Protein 3FEJ (pdb70)

B-factor: mean 25.95, std 14.72, range [8.59, 102.49]

Foldseek 3Di:
DVVVLVVLLVLLLVLLVVLDVQFLVNLVCQVVVVDDDANAQEAEAPVSVVVVPVCVDDLVVVVVQVQVVLVSQLRSLLSSQVSQPPLVVFDVVLNLLLSLLQSQLLVLLRQLSQDDLFFGADDSNNHTYGLNRLCPDDPPRNCLCVLSSVLSHVSCVLVDGSSLSSLLSNLSSLDLPGPPRDDSVSSVVSSVSSLVSNVSCCCVVPVPRPPSSVVSVVSSVVSSVSVVVNLVRVVVCVVPVVVDDHDPVVCSSSVPRD/DVVVVVVPDD

GO terms:
  GO:0005515 protein binding (F, IPI)
  GO:0042802 identical protein binding (F, IPI)
  GO:0004879 nuclear receptor activity (F, IDA)
  GO:0005634 nucleus (C, IDA)
  GO:0035357 peroxisome proliferator activated receptor signaling pathway (P, IDA)
  GO:0003700 DNA-binding transcription factor activity (F, IDA)
  GO:0010629 negative regulation of gene expression (P, IDA)
  GO:1904893 negative regulation of receptor signaling pathway via STAT (P, IDA)
  GO:0035357 peroxisome proliferator activated receptor signaling pathway (P, IGI)
  GO:0010628 positive regulation of gene expression (P, IGI)
  GO:0010629 negative regulation of gene expression (P, IGI)
  GO:1903845 negative regulation of cellular response to transforming growth factor beta stimulus (P, IGI)
  GO:0060392 negative regulation of SMAD protein signal transduction (P, IGI)
  GO:0030512 negative regulation of transforming growth factor beta receptor signaling pathway (P, IGI)
  GO:0048662 negative regulation of smooth muscle cell proliferation (P, IGI)
  GO:0045668 negative regulation of osteoblast differentiation (P, IMP)
  GO:0030514 negative regulation of BMP signaling pathway (P, IMP)
  GO:0097677 STAT family protein binding (F, IPI)
  GO:0050699 WW domain binding (F, IMP)
  GO:0045944 positive regulation of transcription by RNA polymerase II (P, IDA)

Solvent-accessible surface area: 13621 Å² total; per-residue (Å²): 177,73,80,98,22,85,66,22,6,123,73,0,76,41,3,1,74,168,16,6,115,37,18,20,66,72,0,60,12,12,35,96,62,137,38,127,133,93,113,31,57,68,5,141,50,108,92,10,16,105,129,20,109,135,175,158,86,24,3,11,68,14,12,75,37,49,24,126,80,16,15,89,23,0,74,41,1,0,86,0,0,37,47,2,65,34,0,82,136,17,59,61,96,1,6,31,19,0,2,32,15,0,1,9,3,0,21,13,0,27,23,0,6,20,0,43,136,75,0,6,0,38,51,130,5,109,5,27,14,21,48,120,11,7,101,79,16,93,162,20,2,13,56,9,15,36,24,8,0,98,9,0,66,120,5,28,76,25,130,3,57,10,30,0,1,0,0,0,0,0,2,2,2,0,7,8,95,9,60,66,22,116,74,58,135,53,0,75,68,32,32,82,68,2,40,112,0,0,86,44,7,4,143,107,57,34,97,169,47,84,131,6,47,54,93,0,60,99,25,23,75,38,0,75,123,14,8,54,91,25,29,110,26,13,90,71,7,124,159,96,34,111,109,24,75,34,49,70,6,6,81,32,0,36,142,121,20,157,169,81,2,56,124,44,7,77,81,186

CATH classification: 1.10.565.10

Organism: Homo sapiens (NCBI:txid9606)

Secondary structure (DSSP, 8-state):
-HHHHHHHHHHHHHHHHHH-SS-HHHHHHHHTT-SSS--PEEE-SHHHHHHTT----HHHHHHHHHHHHHHHHHHHHHHHHTTSTTGGGS-HHHHHHHHHHHHHHHHHHHHHHTEETTEEEEGGGTEEEEHHHHHTSPTTTTTSSHHHHHHHHHHHTT---HHHHHHHHHHHHT-TTSTT-S-HHHHHHHHHHHHHHHHHHHHHH-TTSTTHHHHHHHHHHHHHHHHHHHHHHHHHHHHH-TT----HHHHHHHTT--/-HHHHHHH--

InterPro domains:
  IPR000536 Nuclear hormone receptor, ligand-binding domain [PF00104] (319-485)
  IPR000536 Nuclear hormone receptor, ligand-binding domain [PS51843] (238-503)
  IPR000536 Nuclear hormone receptor, ligand-binding domain [SM00430] (315-474)
  IPR001628 Zinc finger, nuclear hormone receptor-type [PF00105] (138-204)
  IPR001628 Zinc finger, nuclear hormone receptor-type [PR00047] (139-155)
  IPR001628 Zinc finger, nuclear hormone receptor-type [PR00047] (155-170)
  IPR001628 Zinc finger, nuclear hormone receptor-type [PR00047] (187-195)
  IPR001628 Zinc finger, nuclear hormone receptor-type [PR00047] (195-203)
  IPR001628 Zinc finger, nuclear hormone receptor-type [PS00031] (139-165)
  IPR001628 Zinc finger, nuclear hormone receptor-type [PS51030] (136-210)
  IPR001628 Zinc finger, nuclear hormone receptor-type [SM00399] (136-206)
  IPR001723 Nuclear hormone receptor [PR00398] (199-209)
  IPR001723 Nuclear hormone receptor [PR00398] (316-337)
  IPR001723 Nuclear hormone receptor [PR00398] (337-353)
  IPR001723 Nuclear hormone receptor [PR00398] (405-420)
  IPR001723 Nuclear hormone receptor [PR00398] (462-479)
  IPR003074 Peroxisome proliferator-activated receptor [PR01288] (228-242)
  IPR003074 Peroxisome proliferator-activated receptor [PR01288] (242-261)
  IPR003074 Peroxisome proliferator-activated receptor [PR01288] (355-368)
  IPR003074 Peroxisome proliferator-activated receptor [PR01288] (372-387)

Radius of gyration: 18.67 Å; Cα contacts (8 Å, |Δi|>4): 295; chains: 2; bounding box: 42×33×56 Å

Nearest PDB structures (foldseek):
  2gtk-assembly1_A  TM=1.001E+00  e=3.397E-34  Homo sapiens
  2xkw-assembly1_A  TM=9.923E-01  e=4.719E-33  Homo sapiens
  3kmg-assembly2_D  TM=9.918E-01  e=3.923E-33  Homo sapiens
  3k8s-assembly3_B  TM=9.888E-01  e=6.519E-33  Homo sapiens
  6e5a-assembly1_A  TM=9.898E-01  e=7.189E-32  Homo sapiens

Structure (mmCIF, N/CA/C/O backbone):
data_3FEJ
#
_entry.id   3FEJ
#
_cell.length_a   54.173
_cell.length_b   68.817
_cell.length_c   88.774
_cell.angle_alpha   90.00
_cell.angle_beta   90.00
_cell.angle_gamma   90.00
#
_symmetry.space_group_name_H-M   'P 21 21 21'
#
loop_
_entity.id
_entity.type
_entity.pdbx_description
1 polymer 'Peroxisome proliferator-activated receptor gamma'
2 polymer 'peptide motif 3 of Nuclear receptor coactivator 1'
3 non-polymer '(2S)-3-(4-{[2-(4-chlorophenyl)-1,3-thiazol-4-yl]methoxy}-2-methylphenyl)-2-ethoxypropanoic acid'
4 water water
#
loop_
_atom_site.group_PDB
_atom_site.id
_atom_site.type_symbol
_atom_site.label_atom_id
_atom_site.label_alt_id
_atom_site.label_comp_id
_atom_site.label_asym_id
_atom_site.label_entity_id
_atom_site.label_seq_id
_atom_site.pdbx_PDB_ins_code
_atom_site.Cartn_x
_atom_site.Cartn_y
_atom_site.Cartn_z
_atom_site.occupancy
_atom_site.B_iso_or_equiv
_atom_site.auth_seq_id
_atom_site.auth_comp_id
_atom_site.auth_asym_id
_atom_site.auth_atom_id
_atom_site.pdbx_PDB_model_num
ATOM 1 N N . GLU A 1 1 ? 1.653 21.409 57.397 1.00 33.20 207 GLU A N 1
ATOM 2 C CA . GLU A 1 1 ? 2.982 21.031 57.954 1.00 31.76 207 GLU A CA 1
ATOM 3 C C . GLU A 1 1 ? 3.973 20.635 56.847 1.00 29.23 207 GLU A C 1
ATOM 4 O O . GLU A 1 1 ? 3.584 20.368 55.705 1.00 27.01 207 GLU A O 1
ATOM 10 N N . SER A 1 2 ? 5.252 20.602 57.209 1.00 26.38 208 SER A N 1
ATOM 11 C CA . SER A 1 2 ? 6.341 20.380 56.260 1.00 25.07 208 SER A CA 1
ATOM 12 C C . SER A 1 2 ? 6.257 19.031 55.537 1.00 23.15 208 SER A C 1
ATOM 13 O O . SER A 1 2 ? 6.427 18.984 54.325 1.00 21.89 208 SER A O 1
ATOM 16 N N . ALA A 1 3 ? 5.975 17.950 56.267 1.00 20.52 209 ALA A N 1
ATOM 17 C CA . ALA A 1 3 ? 5.850 16.636 55.628 1.00 20.01 209 ALA A CA 1
ATOM 18 C C . ALA A 1 3 ? 4.712 16.605 54.613 1.00 18.82 209 ALA A C 1
ATOM 19 O O . ALA A 1 3 ? 4.852 15.982 53.554 1.00 18.54 209 ALA A O 1
ATOM 21 N N . ASP A 1 4 ? 3.603 17.282 54.934 1.00 17.88 210 ASP A N 1
ATOM 22 C CA . ASP A 1 4 ? 2.451 17.374 54.026 1.00 18.13 210 ASP A CA 1
ATOM 23 C C . ASP A 1 4 ? 2.827 18.129 52.744 1.00 16.19 210 ASP A C 1
ATOM 24 O O . ASP A 1 4 ? 2.464 17.716 51.641 1.00 15.03 210 ASP A O 1
ATOM 29 N N . LEU A 1 5 ? 3.570 19.222 52.905 1.00 14.34 211 LEU A N 1
ATOM 30 C CA . LEU A 1 5 ? 4.037 20.014 51.769 1.00 14.00 211 LEU A CA 1
ATOM 31 C C . LEU A 1 5 ? 4.977 19.232 50.854 1.00 12.97 211 LEU A C 1
ATOM 32 O O . LEU A 1 5 ? 4.964 19.430 49.638 1.00 12.84 211 LEU A O 1
ATOM 37 N N . ARG A 1 6 ? 5.795 18.358 51.439 1.00 12.60 212 ARG A N 1
ATOM 38 C CA . ARG A 1 6 ? 6.712 17.520 50.655 1.00 12.57 212 ARG A CA 1
ATOM 39 C C . ARG A 1 6 ? 5.954 16.410 49.943 1.00 12.80 212 ARG A C 1
ATOM 40 O O . ARG A 1 6 ? 6.275 16.054 48.806 1.00 12.69 212 ARG A O 1
ATOM 48 N N . ALA A 1 7 ? 4.943 15.856 50.608 1.00 12.93 213 ALA A N 1
ATOM 49 C CA . ALA A 1 7 ? 4.120 14.832 49.974 1.00 13.53 213 ALA A CA 1
ATOM 50 C C . ALA A 1 7 ? 3.348 15.431 48.786 1.00 13.28 213 ALA A C 1
ATOM 51 O O . ALA A 1 7 ? 3.215 14.789 47.729 1.00 13.97 213 ALA A O 1
ATOM 53 N N . LEU A 1 8 ? 2.868 16.663 48.952 1.00 12.60 214 LEU A N 1
ATOM 54 C CA . LEU A 1 8 ? 2.226 17.402 47.855 1.00 12.73 214 LEU A CA 1
ATOM 55 C C . LEU A 1 8 ? 3.193 17.649 46.687 1.00 11.90 214 LEU A C 1
ATOM 56 O O . LEU A 1 8 ? 2.843 17.424 45.530 1.00 11.57 214 LEU A O 1
ATOM 61 N N . ALA A 1 9 ? 4.396 18.125 47.001 1.00 11.91 215 ALA A N 1
ATOM 62 C CA . ALA A 1 9 ? 5.440 18.322 45.989 1.00 11.74 215 ALA A CA 1
ATOM 63 C C . ALA A 1 9 ? 5.714 17.049 45.187 1.00 12.15 215 ALA A C 1
ATOM 64 O O . ALA A 1 9 ? 5.788 17.078 43.953 1.00 12.23 215 ALA A O 1
ATOM 66 N N . LYS A 1 10 ? 5.879 15.935 45.894 1.00 12.81 216 LYS A N 1
ATOM 67 C CA . LYS A 1 10 ? 6.180 14.661 45.252 1.00 13.96 216 LYS A CA 1
ATOM 68 C C . LYS A 1 10 ? 4.990 14.155 44.418 1.00 13.13 216 LYS A C 1
ATOM 69 O O . LYS A 1 10 ? 5.174 13.643 43.314 1.00 12.46 216 LYS A O 1
ATOM 75 N N . HIS A 1 11 ? 3.776 14.303 44.952 1.00 13.15 217 HIS A N 1
ATOM 76 C CA . HIS A 1 11 ? 2.571 13.962 44.202 1.00 12.82 217 HIS A CA 1
ATOM 77 C C . HIS A 1 11 ? 2.496 14.720 42.872 1.00 11.90 217 HIS A C 1
ATOM 78 O O . HIS A 1 11 ? 2.165 14.126 41.837 1.00 12.16 217 HIS A O 1
ATOM 85 N N . LEU A 1 12 ? 2.783 16.022 42.909 1.00 10.71 218 LEU A N 1
ATOM 86 C CA . LEU A 1 12 ? 2.745 16.847 41.698 1.00 11.36 218 LEU A CA 1
ATOM 87 C C . LEU A 1 12 ? 3.834 16.436 40.704 1.00 11.77 218 LEU A C 1
ATOM 88 O O . LEU A 1 12 ? 3.571 16.312 39.506 1.00 11.52 218 LEU A O 1
ATOM 93 N N . TYR A 1 13 ? 5.045 16.188 41.199 1.00 12.81 219 TYR A N 1
ATOM 94 C CA . TYR A 1 13 ? 6.107 15.651 40.328 1.00 14.10 219 TYR A CA 1
ATOM 95 C C . TYR A 1 13 ? 5.704 14.330 39.654 1.00 14.05 219 TYR A C 1
ATOM 96 O O . TYR A 1 13 ? 5.923 14.155 38.452 1.00 14.15 219 TYR A O 1
ATOM 105 N N . ASP A 1 14 ? 5.131 13.405 40.427 1.00 13.50 220 ASP A N 1
ATOM 106 C CA . ASP A 1 14 ? 4.689 12.114 39.881 1.00 13.80 220 ASP A CA 1
ATOM 107 C C . ASP A 1 14 ? 3.621 12.291 38.812 1.00 12.54 220 ASP A C 1
ATOM 108 O O . ASP A 1 14 ? 3.705 11.671 37.750 1.00 10.66 220 ASP A O 1
ATOM 113 N N . SER A 1 15 ? 2.636 13.149 39.094 1.00 11.11 221 SER A N 1
ATOM 114 C CA . SER A 1 15 ? 1.609 13.506 38.114 1.00 11.34 221 SER A CA 1
ATOM 115 C C . SER A 1 15 ? 2.177 14.157 36.844 1.00 11.69 221 SER A C 1
ATOM 116 O O . SER A 1 15 ? 1.693 13.899 35.738 1.00 12.32 221 SER A O 1
ATOM 119 N N . TYR A 1 16 ? 3.189 15.002 37.017 1.00 11.30 222 TYR A N 1
ATOM 120 C CA . TYR A 1 16 ? 3.870 15.677 35.905 1.00 12.57 222 TYR A CA 1
ATOM 121 C C . TYR A 1 16 ? 4.557 14.660 34.973 1.00 13.28 222 TYR A C 1
ATOM 122 O O . TYR A 1 16 ? 4.381 14.715 33.754 1.00 13.69 222 TYR A O 1
ATOM 131 N N . ILE A 1 17 ? 5.316 13.731 35.553 1.00 13.26 223 ILE A N 1
ATOM 132 C CA . ILE A 1 17 ? 5.939 12.626 34.801 1.00 14.95 223 ILE A CA 1
ATOM 133 C C . ILE A 1 17 ? 4.898 11.783 34.051 1.00 15.64 223 ILE A C 1
ATOM 134 O O . ILE A 1 17 ? 5.129 11.380 32.910 1.00 16.48 223 ILE A O 1
ATOM 139 N N . LYS A 1 18 ? 3.764 11.533 34.703 1.00 15.72 224 LYS A N 1
ATOM 140 C CA . LYS A 1 18 ? 2.671 10.744 34.138 1.00 17.36 224 LYS A CA 1
ATOM 141 C C . LYS A 1 18 ? 2.014 11.454 32.958 1.00 17.43 224 LYS A C 1
ATOM 142 O O . LYS A 1 18 ? 1.566 10.795 32.018 1.00 18.22 224 LYS A O 1
ATOM 148 N N . SER A 1 19 ? 1.995 12.790 33.001 1.00 16.18 225 SER A N 1
ATOM 149 C CA . SER A 1 19 ? 1.264 13.615 32.032 1.00 15.75 225 SER A CA 1
ATOM 150 C C . SER A 1 19 ? 2.095 14.115 30.856 1.00 15.90 225 SER A C 1
ATOM 151 O O . SER A 1 19 ? 1.556 14.332 29.773 1.00 15.26 225 SER A O 1
ATOM 154 N N . PHE A 1 20 ? 3.388 14.344 31.082 1.00 15.39 226 PHE A N 1
ATOM 155 C CA . PHE A 1 20 ? 4.235 14.973 30.069 1.00 16.46 226 PHE A CA 1
ATOM 156 C C . PHE A 1 20 ? 5.366 14.034 29.647 1.00 17.13 226 PHE A C 1
ATOM 157 O O . PHE A 1 20 ? 6.342 13.873 30.384 1.00 18.10 226 PHE A O 1
ATOM 165 N N . PRO A 1 21 ? 5.230 13.413 28.471 1.00 18.13 227 PRO A N 1
ATOM 166 C CA . PRO A 1 21 ? 6.195 12.406 27.996 1.00 18.63 227 PRO A CA 1
ATOM 167 C C . PRO A 1 21 ? 7.609 12.951 27.844 1.00 18.92 227 PRO A C 1
ATOM 168 O O . PRO A 1 21 ? 8.556 12.235 28.169 1.00 19.61 227 PRO A O 1
ATOM 172 N N . LEU A 1 22 ? 7.742 14.190 27.373 1.00 18.32 228 LEU A N 1
ATOM 173 C CA . LEU A 1 22 ? 9.052 14.834 27.222 1.00 18.26 228 LEU A CA 1
ATOM 174 C C . LEU A 1 22 ? 9.300 15.867 28.330 1.00 17.24 228 LEU A C 1
ATOM 175 O O . LEU A 1 22 ? 8.740 16.966 28.311 1.00 18.35 228 LEU A O 1
ATOM 180 N N . THR A 1 23 ? 10.147 15.499 29.283 1.00 16.35 229 THR A N 1
ATOM 181 C CA . THR A 1 23 ? 10.482 16.356 30.427 1.00 15.58 229 THR A CA 1
ATOM 182 C C . THR A 1 23 ? 11.648 17.277 30.095 1.00 14.66 229 THR A C 1
ATOM 183 O O . THR A 1 23 ? 12.329 17.093 29.074 1.00 13.18 229 THR A O 1
ATOM 187 N N . LYS A 1 24 ? 11.882 18.252 30.971 1.00 13.27 230 LYS A N 1
ATOM 188 C CA . LYS A 1 24 ? 13.057 19.112 30.873 1.00 13.58 230 LYS A CA 1
ATOM 189 C C . LYS A 1 24 ? 14.367 18.327 30.983 1.00 13.64 230 LYS A C 1
ATOM 190 O O . LYS A 1 24 ? 15.325 18.627 30.262 1.00 15.01 230 LYS A O 1
ATOM 196 N N . ALA A 1 25 ? 14.414 17.333 31.873 1.00 13.53 231 ALA A N 1
ATOM 197 C CA . ALA A 1 25 ? 15.624 16.520 32.026 1.00 14.90 231 ALA A CA 1
ATOM 198 C C . ALA A 1 25 ? 15.993 15.829 30.705 1.00 15.26 231 ALA A C 1
ATOM 199 O O . ALA A 1 25 ? 17.149 15.843 30.305 1.00 14.36 231 ALA A O 1
ATOM 201 N N . LYS A 1 26 ? 14.997 15.233 30.050 1.00 15.81 232 LYS A N 1
ATOM 202 C CA . LYS A 1 26 ? 15.182 14.602 28.744 1.00 16.74 232 LYS A CA 1
ATOM 203 C C . LYS A 1 26 ? 15.569 15.637 27.690 1.00 16.30 232 LYS A C 1
ATOM 204 O O . LYS A 1 26 ? 16.532 15.432 26.945 1.00 15.95 232 LYS A O 1
ATOM 210 N N . ALA A 1 27 ? 14.831 16.750 27.652 1.00 14.70 233 ALA A N 1
ATOM 211 C CA . ALA A 1 27 ? 15.108 17.825 26.703 1.00 14.71 233 ALA A CA 1
ATOM 212 C C . ALA A 1 27 ? 16.541 18.361 26.836 1.00 15.85 233 ALA A C 1
ATOM 213 O O . ALA A 1 27 ? 17.227 18.520 25.829 1.00 15.73 233 ALA A O 1
ATOM 215 N N . ARG A 1 28 ? 16.991 18.622 28.068 1.00 16.85 234 ARG A N 1
ATOM 216 C CA . ARG A 1 28 ? 18.348 19.129 28.292 1.00 17.74 234 ARG A CA 1
ATOM 217 C C . ARG A 1 28 ? 19.406 18.113 27.836 1.00 18.74 234 ARG A C 1
ATOM 218 O O . ARG A 1 28 ? 20.450 18.504 27.307 1.00 18.95 234 ARG A O 1
ATOM 226 N N . ALA A 1 29 ? 19.131 16.827 28.054 1.00 18.79 235 ALA A N 1
ATOM 227 C CA . ALA A 1 29 ? 20.029 15.754 27.618 1.00 19.74 235 ALA A CA 1
ATOM 228 C C . ALA A 1 29 ? 20.182 15.723 26.100 1.00 19.84 235 ALA A C 1
ATOM 229 O O . ALA A 1 29 ? 21.289 15.557 25.592 1.00 20.49 235 ALA A O 1
ATOM 231 N N . ILE A 1 30 ? 19.067 15.877 25.389 1.00 19.54 236 ILE A N 1
ATOM 232 C CA . ILE A 1 30 ? 19.073 16.003 23.930 1.00 19.87 236 ILE A CA 1
ATOM 233 C C . ILE A 1 30 ? 19.826 17.257 23.481 1.00 21.19 236 ILE A C 1
ATOM 234 O O . ILE A 1 30 ? 20.682 17.184 22.602 1.00 21.55 236 ILE A O 1
ATOM 239 N N . LEU A 1 31 ? 19.502 18.404 24.075 1.00 21.77 237 LEU A N 1
ATOM 240 C CA . LEU A 1 31 ? 20.118 19.674 23.666 1.00 23.08 237 LEU A CA 1
ATOM 241 C C . LEU A 1 31 ? 21.632 19.769 23.912 1.00 24.89 237 LEU A C 1
ATOM 242 O O . LEU A 1 31 ? 22.315 20.556 23.257 1.00 25.72 237 LEU A O 1
ATOM 247 N N . THR A 1 32 ? 22.152 18.979 24.847 1.00 26.69 238 THR A N 1
ATOM 248 C CA . THR A 1 32 ? 23.591 18.994 25.139 1.00 29.06 238 THR A CA 1
ATOM 249 C C . THR A 1 32 ? 24.305 17.736 24.644 1.00 31.03 238 THR A C 1
ATOM 250 O O . THR A 1 32 ? 25.483 17.527 24.945 1.00 32.08 238 THR A O 1
ATOM 254 N N . GLY A 1 33 ? 23.587 16.896 23.905 1.00 32.96 239 GLY A N 1
ATOM 255 C CA . GLY A 1 33 ? 24.143 15.662 23.373 1.00 35.22 239 GLY A CA 1
ATOM 256 C C . GLY A 1 33 ? 24.590 14.655 24.419 1.00 37.29 239 GLY A C 1
ATOM 257 O O . GLY A 1 33 ? 25.534 13.892 24.176 1.00 37.61 239 GLY A O 1
ATOM 258 N N . LYS A 1 34 ? 23.934 14.645 25.580 1.00 38.87 240 LYS A N 1
ATOM 259 C CA . LYS A 1 34 ? 24.245 13.654 26.614 1.00 40.68 240 LYS A CA 1
ATOM 260 C C . LYS A 1 34 ? 23.221 12.509 26.647 1.00 41.73 240 LYS A C 1
ATOM 261 O O . LYS A 1 34 ? 22.746 12.092 27.709 1.00 42.67 240 LYS A O 1
ATOM 267 N N . THR A 1 35 ? 22.903 12.007 25.457 1.00 42.79 241 THR A N 1
ATOM 268 C CA . THR A 1 35 ? 21.990 10.881 25.278 1.00 43.80 241 THR A CA 1
ATOM 269 C C . THR A 1 35 ? 22.601 9.854 24.313 1.00 45.21 241 THR A C 1
ATOM 270 O O . THR A 1 35 ? 23.588 10.153 23.630 1.00 45.44 241 THR A O 1
ATOM 274 N N . THR A 1 36 ? 22.017 8.657 24.259 1.00 46.69 242 THR A N 1
ATOM 275 C CA . THR A 1 36 ? 22.538 7.571 23.420 1.00 48.52 242 THR A CA 1
ATOM 276 C C . THR A 1 36 ? 22.291 7.759 21.911 1.00 49.82 242 THR A C 1
ATOM 277 O O . THR A 1 36 ? 22.973 8.558 21.260 1.00 50.83 242 THR A O 1
ATOM 281 N N . ASP A 1 37 ? 21.321 7.024 21.366 1.00 50.85 243 ASP A N 1
ATOM 282 C CA . ASP A 1 37 ? 21.144 6.894 19.913 1.00 51.76 243 ASP A CA 1
ATOM 283 C C . ASP A 1 37 ? 20.056 7.810 19.318 1.00 51.56 243 ASP A C 1
ATOM 284 O O . ASP A 1 37 ? 19.088 7.326 18.702 1.00 51.84 243 ASP A O 1
ATOM 289 N N . LYS A 1 38 ? 20.222 9.127 19.491 1.00 50.58 244 LYS A N 1
ATOM 290 C CA . LYS A 1 38 ? 19.174 10.085 19.108 1.00 49.90 244 LYS A CA 1
ATOM 291 C C . LYS A 1 38 ? 19.628 11.550 18.932 1.00 48.28 244 LYS A C 1
ATOM 292 O O . LYS A 1 38 ? 19.338 12.411 19.783 1.00 49.09 244 LYS A O 1
ATOM 298 N N . SER A 1 39 ? 20.328 11.824 17.829 1.00 45.70 245 SER A N 1
ATOM 299 C CA . SER A 1 39 ? 20.794 13.178 17.503 1.00 43.57 245 SER A CA 1
ATOM 300 C C . SER A 1 39 ? 19.799 13.880 16.568 1.00 41.65 245 SER A C 1
ATOM 301 O O . SER A 1 39 ? 19.612 13.435 15.436 1.00 40.70 245 SER A O 1
ATOM 304 N N . PRO A 1 40 ? 19.174 14.969 17.036 1.00 39.71 246 PRO A N 1
ATOM 305 C CA . PRO A 1 40 ? 18.009 15.548 16.351 1.00 38.67 246 PRO A CA 1
ATOM 306 C C . PRO A 1 40 ? 18.311 16.149 14.977 1.00 37.30 246 PRO A C 1
ATOM 307 O O . PRO A 1 40 ? 19.387 16.707 14.768 1.00 36.83 246 PRO A O 1
ATOM 311 N N . PHE A 1 41 ? 17.354 16.017 14.063 1.00 36.87 247 PHE A N 1
ATOM 312 C CA . PHE A 1 41 ? 17.436 16.622 12.735 1.00 36.89 247 PHE A CA 1
ATOM 313 C C . PHE A 1 41 ? 17.283 18.143 12.828 1.00 35.94 247 PHE A C 1
ATOM 314 O O . PHE A 1 41 ? 16.341 18.640 13.437 1.00 34.12 247 PHE A O 1
ATOM 322 N N . VAL A 1 42 ? 18.225 18.869 12.233 1.00 35.74 248 VAL A N 1
ATOM 323 C CA . VAL A 1 42 ? 18.241 20.327 12.319 1.00 36.25 248 VAL A CA 1
ATOM 324 C C . VAL A 1 42 ? 17.548 20.979 11.116 1.00 37.38 248 VAL A C 1
ATOM 325 O O . VAL A 1 42 ? 17.938 20.761 9.965 1.00 36.79 248 VAL A O 1
ATOM 329 N N . ILE A 1 43 ? 16.510 21.765 11.404 1.00 38.18 249 ILE A N 1
ATOM 330 C CA . ILE A 1 43 ? 15.814 22.570 10.399 1.00 39.68 249 ILE A CA 1
ATOM 331 C C . ILE A 1 43 ? 16.319 24.013 10.504 1.00 41.05 249 ILE A C 1
ATOM 332 O O . ILE A 1 43 ? 16.072 24.691 11.509 1.00 39.64 249 ILE A O 1
ATOM 337 N N . TYR A 1 44 ? 17.027 24.469 9.471 1.00 43.29 250 TYR A N 1
ATOM 338 C CA . TYR A 1 44 ? 17.607 25.818 9.455 1.00 45.99 250 TYR A CA 1
ATOM 339 C C . TYR A 1 44 ? 17.243 26.655 8.215 1.00 47.48 250 TYR A C 1
ATOM 340 O O . TYR A 1 44 ? 17.502 27.861 8.183 1.00 47.10 250 TYR A O 1
ATOM 349 N N . ASP A 1 45 ? 16.649 26.004 7.212 1.00 49.78 251 ASP A N 1
ATOM 350 C CA . ASP A 1 45 ? 16.247 26.643 5.954 1.00 52.32 251 ASP A CA 1
ATOM 351 C C . ASP A 1 45 ? 15.142 25.837 5.250 1.00 54.16 251 ASP A C 1
ATOM 352 O O . ASP A 1 45 ? 14.724 24.789 5.752 1.00 53.78 251 ASP A O 1
ATOM 357 N N . MET A 1 46 ? 14.679 26.331 4.098 1.00 56.71 252 MET A N 1
ATOM 358 C CA . MET A 1 46 ? 13.592 25.706 3.332 1.00 59.51 252 MET A CA 1
ATOM 359 C C . MET A 1 46 ? 13.879 24.258 2.916 1.00 61.12 252 MET A C 1
ATOM 360 O O . MET A 1 46 ? 12.999 23.398 3.009 1.00 61.03 252 MET A O 1
ATOM 365 N N . ASN A 1 47 ? 15.107 24.008 2.458 1.00 63.41 253 ASN A N 1
ATOM 366 C CA . ASN A 1 47 ? 15.548 22.674 2.047 1.00 65.71 253 ASN A CA 1
ATOM 367 C C . ASN A 1 47 ? 15.660 21.716 3.236 1.00 67.11 253 ASN A C 1
ATOM 368 O O . ASN A 1 47 ? 15.339 20.529 3.119 1.00 67.18 253 ASN A O 1
ATOM 373 N N . SER A 1 48 ? 16.113 22.248 4.370 1.00 68.69 254 SER A N 1
ATOM 374 C CA . SER A 1 48 ? 16.172 21.503 5.624 1.00 70.34 254 SER A CA 1
ATOM 375 C C . SER A 1 48 ? 14.784 21.073 6.077 1.00 71.77 254 SER A C 1
ATOM 376 O O . SER A 1 48 ? 14.602 19.943 6.531 1.00 71.75 254 SER A O 1
ATOM 379 N N . LEU A 1 49 ? 13.816 21.978 5.935 1.00 73.74 255 LEU A N 1
ATOM 380 C CA . LEU A 1 49 ? 12.420 21.713 6.273 1.00 75.96 255 LEU A CA 1
ATOM 381 C C . LEU A 1 49 ? 11.803 20.619 5.401 1.00 77.87 255 LEU A C 1
ATOM 382 O O . LEU A 1 49 ? 10.996 19.820 5.883 1.00 77.88 255 LEU A O 1
ATOM 387 N N . MET A 1 50 ? 12.194 20.592 4.126 1.00 80.41 256 MET A N 1
ATOM 388 C CA . MET A 1 50 ? 11.745 19.579 3.169 1.00 82.94 256 MET A CA 1
ATOM 389 C C . MET A 1 50 ? 12.199 18.176 3.574 1.00 84.50 256 MET A C 1
ATOM 390 O O . MET A 1 50 ? 11.400 17.235 3.581 1.00 84.64 256 MET A O 1
ATOM 395 N N . MET A 1 51 ? 13.482 18.055 3.915 1.00 86.43 257 MET A N 1
ATOM 396 C CA . MET A 1 51 ? 14.091 16.787 4.316 1.00 88.39 257 MET A CA 1
ATOM 397 C C . MET A 1 51 ? 13.525 16.241 5.632 1.00 89.60 257 MET A C 1
ATOM 398 O O . MET A 1 51 ? 13.451 15.026 5.824 1.00 89.69 257 MET A O 1
ATOM 403 N N . GLY A 1 52 ? 13.125 17.147 6.523 1.00 91.01 258 GLY A N 1
ATOM 404 C CA . GLY A 1 52 ? 12.600 16.782 7.829 1.00 92.81 258 GLY A CA 1
ATOM 405 C C . GLY A 1 52 ? 11.133 16.390 7.856 1.00 94.25 258 GLY A C 1
ATOM 406 O O . GLY A 1 52 ? 10.600 16.076 8.923 1.00 94.32 258 GLY A O 1
ATOM 407 N N . GLU A 1 53 ? 10.484 16.409 6.692 1.00 95.69 259 GLU A N 1
ATOM 408 C CA . GLU A 1 53 ? 9.078 16.020 6.571 1.00 97.14 259 GLU A CA 1
ATOM 409 C C . GLU A 1 53 ? 8.881 14.509 6.722 1.00 97.99 259 GLU A C 1
ATOM 410 O O . GLU A 1 53 ? 7.865 14.060 7.261 1.00 98.10 259 GLU A O 1
ATOM 416 N N . ASP A 1 54 ? 9.859 13.738 6.247 1.00 98.97 260 ASP A N 1
ATOM 417 C CA . ASP A 1 54 ? 9.828 12.276 6.329 1.00 99.88 260 ASP A CA 1
ATOM 418 C C . ASP A 1 54 ? 10.090 11.768 7.750 1.00 100.41 260 ASP A C 1
ATOM 419 O O . ASP A 1 54 ? 9.562 10.726 8.147 1.00 100.54 260 ASP A O 1
ATOM 424 N N . LYS A 1 55 ? 10.906 12.507 8.503 1.00 100.92 261 LYS A N 1
ATOM 425 C CA . LYS A 1 55 ? 11.245 12.154 9.883 1.00 101.30 261 LYS A CA 1
ATOM 426 C C . LYS A 1 55 ? 10.435 12.973 10.882 1.00 101.30 261 LYS A C 1
ATOM 427 O O . LYS A 1 55 ? 9.213 12.848 10.957 1.00 101.32 261 LYS A O 1
ATOM 433 N N . LYS A 1 69 ? 0.852 23.728 1.423 1.00 49.64 275 LYS A N 1
ATOM 434 C CA . LYS A 1 69 ? 0.767 25.178 1.583 1.00 49.50 275 LYS A CA 1
ATOM 435 C C . LYS A 1 69 ? 2.157 25.838 1.568 1.00 48.39 275 LYS A C 1
ATOM 436 O O . LYS A 1 69 ? 3.167 25.168 1.334 1.00 48.76 275 LYS A O 1
ATOM 442 N N . GLU A 1 70 ? 2.204 27.151 1.793 1.00 46.66 276 GLU A N 1
ATOM 443 C CA . GLU A 1 70 ? 3.481 27.865 1.910 1.00 44.76 276 GLU A CA 1
ATOM 444 C C . GLU A 1 70 ? 4.147 27.617 3.270 1.00 42.54 276 GLU A C 1
ATOM 445 O O . GLU A 1 70 ? 3.489 27.205 4.232 1.00 41.37 276 GLU A O 1
ATOM 451 N N . VAL A 1 71 ? 5.451 27.878 3.326 1.00 39.87 277 VAL A N 1
ATOM 452 C CA . VAL A 1 71 ? 6.310 27.549 4.471 1.00 37.79 277 VAL A CA 1
ATOM 453 C C . VAL A 1 71 ? 5.769 28.053 5.816 1.00 35.53 277 VAL A C 1
ATOM 454 O O . VAL A 1 71 ? 5.681 27.288 6.782 1.00 33.76 277 VAL A O 1
ATOM 458 N N . ALA A 1 72 ? 5.410 29.335 5.862 1.00 33.22 278 ALA A N 1
ATOM 459 C CA . ALA A 1 72 ? 4.963 29.976 7.094 1.00 31.62 278 ALA A CA 1
ATOM 460 C C . ALA A 1 72 ? 3.660 29.372 7.618 1.00 30.55 278 ALA A C 1
ATOM 461 O O . ALA A 1 72 ? 3.487 29.237 8.825 1.00 30.06 278 ALA A O 1
ATOM 463 N N . ILE A 1 73 ? 2.764 29.007 6.703 1.00 29.64 279 ILE A N 1
ATOM 464 C CA . ILE A 1 73 ? 1.486 28.391 7.048 1.00 29.80 279 ILE A CA 1
ATOM 465 C C . ILE A 1 73 ? 1.716 26.982 7.585 1.00 29.37 279 ILE A C 1
ATOM 466 O O . ILE A 1 73 ? 1.091 26.586 8.567 1.00 28.05 279 ILE A O 1
ATOM 471 N N . ARG A 1 74 ? 2.618 26.244 6.937 1.00 29.03 280 ARG A N 1
ATOM 472 C CA . ARG A 1 74 ? 2.960 24.886 7.359 1.00 30.12 280 ARG A CA 1
ATOM 473 C C . ARG A 1 74 ? 3.491 24.865 8.792 1.00 28.38 280 ARG A C 1
ATOM 474 O O . ARG A 1 74 ? 3.048 24.059 9.615 1.00 27.51 280 ARG A O 1
ATOM 482 N N . ILE A 1 75 ? 4.426 25.767 9.076 1.00 26.45 281 ILE A N 1
ATOM 483 C CA . ILE A 1 75 ? 4.962 25.950 10.419 1.00 25.70 281 ILE A CA 1
ATOM 484 C C . ILE A 1 75 ? 3.860 26.341 11.423 1.00 25.13 281 ILE A C 1
ATOM 485 O O . ILE A 1 75 ? 3.745 25.726 12.488 1.00 23.38 281 ILE A O 1
ATOM 490 N N . PHE A 1 76 ? 3.053 27.339 11.055 1.00 24.39 282 PHE A N 1
ATOM 491 C CA . PHE A 1 76 ? 1.925 27.813 11.858 1.00 25.13 282 PHE A CA 1
ATOM 492 C C . PHE A 1 76 ? 0.967 26.670 12.210 1.00 25.39 282 PHE A C 1
ATOM 493 O O . PHE A 1 76 ? 0.563 26.519 13.364 1.00 23.99 282 PHE A O 1
ATOM 501 N N . GLN A 1 77 ? 0.627 25.852 11.218 1.00 25.41 283 GLN A N 1
ATOM 502 C CA . GLN A 1 77 ? -0.263 24.721 11.449 1.00 26.96 283 GLN A CA 1
ATOM 503 C C . GLN A 1 77 ? 0.406 23.608 12.284 1.00 26.21 283 GLN A C 1
ATOM 504 O O . GLN A 1 77 ? -0.265 22.927 13.062 1.00 26.07 283 GLN A O 1
ATOM 510 N N . GLY A 1 78 ? 1.722 23.464 12.141 1.00 25.66 284 GLY A N 1
ATOM 511 C CA . GLY A 1 78 ? 2.513 22.571 12.977 1.00 25.98 284 GLY A CA 1
ATOM 512 C C . GLY A 1 78 ? 2.489 22.947 14.454 1.00 25.53 284 GLY A C 1
ATOM 513 O O . GLY A 1 78 ? 2.362 22.069 15.320 1.00 25.83 284 GLY A O 1
ATOM 514 N N . CYS A 1 79 ? 2.605 24.245 14.747 1.00 24.74 285 CYS A N 1
ATOM 515 C CA . CYS A 1 79 ? 2.515 24.738 16.122 1.00 24.84 285 CYS A CA 1
ATOM 516 C C . CYS A 1 79 ? 1.140 24.463 16.704 1.00 23.68 285 CYS A C 1
ATOM 517 O O . CYS A 1 79 ? 1.027 24.171 17.886 1.00 22.67 285 CYS A O 1
ATOM 520 N N . GLN A 1 80 ? 0.113 24.584 15.864 1.00 22.51 286 GLN A N 1
ATOM 521 C CA . GLN A 1 80 ? -1.269 24.374 16.270 1.00 23.03 286 GLN A CA 1
ATOM 522 C C . GLN A 1 80 ? -1.521 22.928 16.686 1.00 22.44 286 GLN A C 1
ATOM 523 O O . GLN A 1 80 ? -2.152 22.692 17.711 1.00 21.27 286 GLN A O 1
ATOM 529 N N . PHE A 1 81 ? -1.021 21.971 15.906 1.00 22.56 287 PHE A N 1
ATOM 530 C CA . PHE A 1 81 ? -1.158 20.554 16.263 1.00 23.62 287 PHE A CA 1
ATOM 531 C C . PHE A 1 81 ? -0.410 20.233 17.561 1.00 22.28 287 PHE A C 1
ATOM 532 O O . PHE A 1 81 ? -0.916 19.506 18.421 1.00 20.82 287 PHE A O 1
ATOM 540 N N . ARG A 1 82 ? 0.788 20.792 17.693 1.00 21.60 288 ARG A N 1
ATOM 541 C CA . ARG A 1 82 ? 1.584 20.667 18.910 1.00 21.27 288 ARG A CA 1
ATOM 542 C C . ARG A 1 82 ? 0.837 21.281 20.092 1.00 20.03 288 ARG A C 1
ATOM 543 O O . ARG A 1 82 ? 0.765 20.690 21.178 1.00 18.34 288 ARG A O 1
ATOM 551 N N . SER A 1 83 ? 0.265 22.463 19.871 1.00 18.96 289 SER A N 1
ATOM 552 C CA . SER A 1 83 ? -0.500 23.136 20.915 1.00 19.24 289 SER A CA 1
ATOM 553 C C . SER A 1 83 ? -1.673 22.289 21.422 1.00 18.79 289 SER A C 1
ATOM 554 O O . SER A 1 83 ? -1.850 22.173 22.629 1.00 18.32 289 SER A O 1
ATOM 557 N N . VAL A 1 84 ? -2.454 21.688 20.520 1.00 18.40 290 VAL A N 1
ATOM 558 C CA . VAL A 1 84 ? -3.585 20.864 20.976 1.00 19.42 290 VAL A CA 1
ATOM 559 C C . VAL A 1 84 ? -3.165 19.620 21.764 1.00 19.11 290 VAL A C 1
ATOM 560 O O . VAL A 1 84 ? -3.852 19.251 22.711 1.00 18.61 290 VAL A O 1
ATOM 564 N N . GLU A 1 85 ? -2.031 19.017 21.402 1.00 19.01 291 GLU A N 1
ATOM 565 C CA . GLU A 1 85 ? -1.454 17.925 22.192 1.00 20.84 291 GLU A CA 1
ATOM 566 C C . GLU A 1 85 ? -1.102 18.407 23.606 1.00 19.52 291 GLU A C 1
ATOM 567 O O . GLU A 1 85 ? -1.418 17.734 24.580 1.00 19.02 291 GLU A O 1
ATOM 573 N N . ALA A 1 86 ? -0.463 19.575 23.705 1.00 18.48 292 ALA A N 1
ATOM 574 C CA . ALA A 1 86 ? -0.104 20.150 24.997 1.00 18.26 292 ALA A CA 1
ATOM 575 C C . ALA A 1 86 ? -1.342 20.453 25.852 1.00 17.66 292 ALA A C 1
ATOM 576 O O . ALA A 1 86 ? -1.352 20.128 27.029 1.00 17.43 292 ALA A O 1
ATOM 578 N N . VAL A 1 87 ? -2.386 21.034 25.254 1.00 16.64 293 VAL A N 1
ATOM 579 C CA . VAL A 1 87 ? -3.641 21.289 25.975 1.00 16.40 293 VAL A CA 1
ATOM 580 C C . VAL A 1 87 ? -4.193 20.013 26.622 1.00 16.14 293 VAL A C 1
ATOM 581 O O . VAL A 1 87 ? -4.604 20.030 27.779 1.00 15.76 293 VAL A O 1
ATOM 585 N N . GLN A 1 88 ? -4.192 18.917 25.870 1.00 15.39 294 GLN A N 1
ATOM 586 C CA . GLN A 1 88 ? -4.612 17.616 26.383 1.00 16.93 294 GLN A CA 1
ATOM 587 C C . GLN A 1 88 ? -3.722 17.124 27.545 1.00 15.46 294 GLN A C 1
ATOM 588 O O . GLN A 1 88 ? -4.222 16.616 28.543 1.00 15.55 294 GLN A O 1
ATOM 594 N N . GLU A 1 89 ? -2.409 17.285 27.412 1.00 15.21 295 GLU A N 1
ATOM 595 C CA . GLU A 1 89 ? -1.471 16.864 28.453 1.00 15.76 295 GLU A CA 1
ATOM 596 C C . GLU A 1 89 ? -1.649 17.704 29.707 1.00 14.90 295 GLU A C 1
ATOM 597 O O . GLU A 1 89 ? -1.662 17.173 30.816 1.00 15.13 295 GLU A O 1
ATOM 603 N N . ILE A 1 90 ? -1.797 19.012 29.521 1.00 12.96 296 ILE A N 1
ATOM 604 C CA . ILE A 1 90 ? -1.931 19.946 30.640 1.00 12.61 296 ILE A CA 1
ATOM 605 C C . ILE A 1 90 ? -3.249 19.737 31.378 1.00 12.79 296 ILE A C 1
ATOM 606 O O . ILE A 1 90 ? -3.288 19.846 32.601 1.00 11.99 296 ILE A O 1
ATOM 611 N N . THR A 1 91 ? -4.316 19.422 30.638 1.00 12.43 297 THR A N 1
ATOM 612 C CA . THR A 1 91 ? -5.608 19.100 31.257 1.00 13.51 297 THR A CA 1
ATOM 613 C C . THR A 1 91 ? -5.527 17.852 32.142 1.00 13.28 297 THR A C 1
ATOM 614 O O . THR A 1 91 ? -6.102 17.815 33.244 1.00 12.62 297 THR A O 1
ATOM 618 N N . GLU A 1 92 ? -4.836 16.830 31.647 1.00 13.50 298 GLU A N 1
ATOM 619 C CA . GLU A 1 92 ? -4.611 15.611 32.414 1.00 15.57 298 GLU A CA 1
ATOM 620 C C . GLU A 1 92 ? -3.780 15.890 33.672 1.00 14.83 298 GLU A C 1
ATOM 621 O O . GLU A 1 92 ? -4.063 15.346 34.745 1.00 14.65 298 GLU A O 1
ATOM 627 N N . TYR A 1 93 ? -2.785 16.764 33.548 1.00 13.78 299 TYR A N 1
ATOM 628 C CA . TYR A 1 93 ? -2.038 17.215 34.719 1.00 13.33 299 TYR A CA 1
ATOM 629 C C . TYR A 1 93 ? -2.920 17.961 35.744 1.00 13.12 299 TYR A C 1
ATOM 630 O O . TYR A 1 93 ? -2.881 17.644 36.940 1.00 13.22 299 TYR A O 1
ATOM 639 N N . ALA A 1 94 ? -3.706 18.935 35.277 1.00 11.40 300 ALA A N 1
ATOM 640 C CA . ALA A 1 94 ? -4.584 19.727 36.150 1.00 12.08 300 ALA A CA 1
ATOM 641 C C . ALA A 1 94 ? -5.529 18.850 36.979 1.00 12.33 300 ALA A C 1
ATOM 642 O O . ALA A 1 94 ? -5.776 19.110 38.162 1.00 11.59 300 ALA A O 1
ATOM 644 N N . LYS A 1 95 ? -6.041 17.795 36.350 1.00 12.43 301 LYS A N 1
ATOM 645 C CA . LYS A 1 95 ? -6.951 16.868 37.013 1.00 13.39 301 LYS A CA 1
ATOM 646 C C . LYS A 1 95 ? -6.315 16.105 38.174 1.00 13.90 301 LYS A C 1
ATOM 647 O O . LYS A 1 95 ? -7.030 15.535 38.999 1.00 14.75 301 LYS A O 1
ATOM 653 N N . SER A 1 96 ? -4.985 16.075 38.232 1.00 14.25 302 SER A N 1
ATOM 654 C CA . SER A 1 96 ? -4.295 15.436 39.355 1.00 15.17 302 SER A CA 1
ATOM 655 C C . SER A 1 96 ? -3.813 16.438 40.437 1.00 15.44 302 SER A C 1
ATOM 656 O O . SER A 1 96 ? -3.188 16.033 41.421 1.00 16.46 302 SER A O 1
ATOM 659 N N . ILE A 1 97 ? -4.120 17.733 40.273 1.00 14.79 303 ILE A N 1
ATOM 660 C CA . ILE A 1 97 ? -3.851 18.727 41.323 1.00 14.63 303 ILE A CA 1
ATOM 661 C C . ILE A 1 97 ? -4.945 18.569 42.398 1.00 15.24 303 ILE A C 1
ATOM 662 O O . ILE A 1 97 ? -6.126 18.743 42.093 1.00 14.78 303 ILE A O 1
ATOM 667 N N . PRO A 1 98 ? -4.570 18.226 43.636 1.00 15.85 304 PRO A N 1
ATOM 668 C CA . PRO A 1 98 ? -5.563 17.946 44.686 1.00 15.66 304 PRO A CA 1
ATOM 669 C C . PRO A 1 98 ? -6.561 19.098 44.838 1.00 15.73 304 PRO A C 1
ATOM 670 O O . PRO A 1 98 ? -6.159 20.268 44.957 1.00 13.93 304 PRO A O 1
ATOM 674 N N . GLY A 1 99 ? -7.849 18.758 44.785 1.00 14.51 305 GLY A N 1
ATOM 675 C CA . GLY A 1 99 ? -8.910 19.740 44.934 1.00 15.23 305 GLY A CA 1
ATOM 676 C C . GLY A 1 99 ? -9.482 20.271 43.626 1.00 14.97 305 GLY A C 1
ATOM 677 O O . GLY A 1 99 ? -10.618 20.761 43.617 1.00 15.33 305 GLY A O 1
ATOM 678 N N . PHE A 1 100 ? -8.723 20.153 42.530 1.00 13.10 306 PHE A N 1
ATOM 679 C CA . PHE A 1 100 ? -9.111 20.732 41.230 1.00 13.18 306 PHE A CA 1
ATOM 680 C C . PHE A 1 100 ? -10.408 20.163 40.644 1.00 12.99 306 PHE A C 1
ATOM 681 O O . PHE A 1 100 ? -11.294 20.926 40.236 1.00 13.44 306 PHE A O 1
ATOM 689 N N . VAL A 1 101 ? -10.515 18.835 40.601 1.00 12.73 307 VAL A N 1
ATOM 690 C CA . VAL A 1 101 ? -11.695 18.185 40.021 1.00 12.89 307 VAL A CA 1
ATOM 691 C C . VAL A 1 101 ? -12.975 18.353 40.854 1.00 13.28 307 VAL A C 1
ATOM 692 O O . VAL A 1 101 ? -14.073 18.117 40.345 1.00 14.26 307 VAL A O 1
ATOM 696 N N . ASN A 1 102 ? -12.829 18.757 42.118 1.00 13.05 308 ASN A N 1
ATOM 697 C CA . ASN A 1 102 ? -13.979 19.144 42.953 1.00 13.47 308 ASN A CA 1
ATOM 698 C C . ASN A 1 102 ? -14.472 20.579 42.762 1.00 13.64 308 ASN A C 1
ATOM 699 O O . ASN A 1 102 ? -15.529 20.947 43.286 1.00 13.59 308 ASN A O 1
ATOM 704 N N . LEU A 1 103 ? -13.725 21.392 42.018 1.00 13.83 309 LEU A N 1
ATOM 705 C CA . LEU A 1 103 ? -14.168 22.762 41.736 1.00 14.88 309 LEU A CA 1
ATOM 706 C C . LEU A 1 103 ? -15.343 22.709 40.783 1.00 15.86 309 LEU A C 1
ATOM 707 O O . LEU A 1 103 ? -15.473 21.761 39.995 1.00 15.97 309 LEU A O 1
ATOM 712 N N . ASP A 1 104 ? -16.213 23.710 40.871 1.00 16.20 310 ASP A N 1
ATOM 713 C CA . ASP A 1 104 ? -17.253 23.890 39.869 1.00 17.72 310 ASP A CA 1
ATOM 714 C C . ASP A 1 104 ? -16.626 23.693 38.491 1.00 17.27 310 ASP A C 1
ATOM 715 O O . ASP A 1 104 ? -15.571 24.260 38.198 1.00 17.14 310 ASP A O 1
ATOM 720 N N . LEU A 1 105 ? -17.284 22.900 37.651 1.00 17.29 311 LEU A N 1
ATOM 721 C CA . LEU A 1 105 ? -16.739 22.543 36.346 1.00 16.64 311 LEU A CA 1
ATOM 722 C C . LEU A 1 105 ? -16.570 23.747 35.415 1.00 17.33 311 LEU A C 1
ATOM 723 O O . LEU A 1 105 ? -15.650 23.764 34.607 1.00 16.42 311 LEU A O 1
ATOM 728 N N . ASN A 1 106 ? -17.44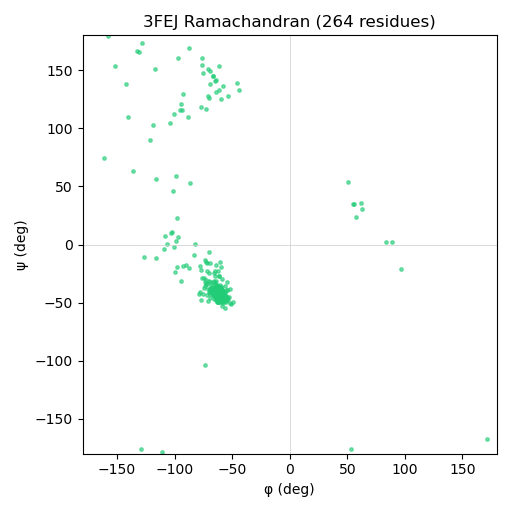0 24.749 35.543 1.00 17.75 312 ASN A N 1
ATOM 729 C CA . ASN A 1 106 ? -17.277 25.998 34.791 1.00 18.93 312 ASN A CA 1
ATOM 730 C C . ASN A 1 106 ? -16.004 26.754 35.177 1.00 17.71 312 ASN A C 1
ATOM 731 O O . ASN A 1 106 ? -15.351 27.352 34.324 1.00 17.24 312 ASN A O 1
ATOM 736 N N . ASP A 1 107 ? -15.654 26.705 36.460 1.00 17.06 313 ASP A N 1
ATOM 737 C CA . ASP A 1 107 ? -14.420 27.323 36.944 1.00 16.90 313 ASP A CA 1
ATOM 738 C C . ASP A 1 107 ? -13.182 26.541 36.511 1.00 15.83 313 ASP A C 1
ATOM 739 O O . ASP A 1 107 ? -12.150 27.134 36.260 1.00 15.03 313 ASP A O 1
ATOM 744 N N . GLN A 1 108 ? -13.294 25.212 36.430 1.00 16.20 314 GLN A N 1
ATOM 745 C CA . GLN A 1 108 ? -12.229 24.388 35.839 1.00 15.67 314 GLN A CA 1
ATOM 746 C C . GLN A 1 108 ? -11.967 24.781 34.389 1.00 15.14 314 GLN A C 1
ATOM 747 O O . GLN A 1 108 ? -10.807 24.917 33.981 1.00 14.60 314 GLN A O 1
ATOM 753 N N . VAL A 1 109 ? -13.042 24.953 33.612 1.00 14.86 315 VAL A N 1
ATOM 754 C CA . VAL A 1 109 ? -12.941 25.396 32.213 1.00 15.10 315 VAL A CA 1
ATOM 755 C C . VAL A 1 109 ? -12.245 26.762 32.138 1.00 15.80 315 VAL A C 1
ATOM 756 O O . VAL A 1 109 ? -11.340 26.966 31.330 1.00 16.74 315 VAL A O 1
ATOM 760 N N . THR A 1 110 ? -12.659 27.681 33.006 1.00 16.23 316 THR A N 1
ATOM 761 C CA . THR A 1 110 ? -12.087 29.015 33.059 1.00 15.71 316 THR A CA 1
ATOM 762 C C . THR A 1 110 ? -10.598 28.981 33.391 1.00 15.78 316 THR A C 1
ATOM 763 O O . THR A 1 110 ? -9.795 29.614 32.698 1.00 14.81 316 THR A O 1
ATOM 767 N N . LEU A 1 111 ? -10.245 28.235 34.437 1.00 14.46 317 LEU A N 1
ATOM 768 C CA . LEU A 1 111 ? -8.846 28.069 34.827 1.00 16.07 317 LEU A CA 1
ATOM 769 C C . LEU A 1 111 ? -8.008 27.527 33.671 1.00 16.22 317 LEU A C 1
ATOM 770 O O . LEU A 1 111 ? -6.955 28.080 33.360 1.00 15.76 317 LEU A O 1
ATOM 775 N N . LEU A 1 112 ? -8.503 26.479 33.016 1.00 16.89 318 LEU A N 1
ATOM 776 C CA . LEU A 1 112 ? -7.836 25.893 31.856 1.00 18.79 318 LEU A CA 1
ATOM 777 C C . LEU A 1 112 ? -7.712 26.868 30.688 1.00 18.83 318 LEU A C 1
ATOM 778 O O . LEU A 1 112 ? -6.640 27.028 30.117 1.00 19.10 318 LEU A O 1
ATOM 783 N N . LYS A 1 113 ? -8.821 27.513 30.341 1.00 18.60 319 LYS A N 1
ATOM 784 C CA . LYS A 1 113 ? -8.871 28.510 29.274 1.00 19.34 319 LYS A CA 1
ATOM 785 C C . LYS A 1 113 ? -7.816 29.625 29.426 1.00 19.31 319 LYS A C 1
ATOM 786 O O . LYS A 1 113 ? -7.141 29.976 28.456 1.00 19.09 319 LYS A O 1
ATOM 792 N N . TYR A 1 114 ? -7.672 30.157 30.640 1.00 18.88 320 TYR A N 1
ATOM 793 C CA . TYR A 1 114 ? -6.740 31.257 30.909 1.00 19.42 320 TYR A CA 1
ATOM 794 C C . TYR A 1 114 ? -5.333 30.833 31.305 1.00 18.80 320 TYR A C 1
ATOM 795 O O . TYR A 1 114 ? -4.408 31.642 31.234 1.00 19.69 320 TYR A O 1
ATOM 804 N N . GLY A 1 115 ? -5.172 29.579 31.719 1.00 16.48 321 GLY A N 1
ATOM 805 C CA . GLY A 1 115 ? -3.883 29.098 32.187 1.00 16.76 321 GLY A CA 1
ATOM 806 C C . GLY A 1 115 ? -3.061 28.293 31.195 1.00 16.21 321 GLY A C 1
ATOM 807 O O . GLY A 1 115 ? -1.845 28.207 31.326 1.00 15.95 321 GLY A O 1
ATOM 808 N N . VAL A 1 116 ? -3.723 27.697 30.210 1.00 15.95 322 VAL A N 1
ATOM 809 C CA . VAL A 1 116 ? -3.095 26.666 29.404 1.00 16.25 322 VAL A CA 1
ATOM 810 C C . VAL A 1 116 ? -1.934 27.196 28.552 1.00 15.79 322 VAL A C 1
ATOM 811 O O . VAL A 1 116 ? -0.877 26.566 28.495 1.00 14.21 322 VAL A O 1
ATOM 815 N N . HIS A 1 117 ? -2.109 28.369 27.937 1.00 14.78 323 HIS A N 1
ATOM 816 C CA . HIS A 1 117 ? -1.014 28.952 27.151 1.00 14.97 323 HIS A CA 1
ATOM 817 C C . HIS A 1 117 ? 0.150 29.424 28.006 1.00 15.08 323 HIS A C 1
ATOM 818 O O . HIS A 1 117 ? 1.311 29.342 27.583 1.00 14.22 323 HIS A O 1
ATOM 825 N N . GLU A 1 118 ? -0.147 29.886 29.219 1.00 14.51 324 GLU A N 1
ATOM 826 C CA . GLU A 1 118 ? 0.924 30.260 30.144 1.00 15.71 324 GLU A CA 1
ATOM 827 C C . GLU A 1 118 ? 1.794 29.033 30.451 1.00 14.95 324 GLU A C 1
ATOM 828 O O . GLU A 1 118 ? 3.026 29.137 30.530 1.00 15.84 324 GLU A O 1
ATOM 834 N N . ILE A 1 119 ? 1.150 27.871 30.585 1.00 13.73 325 ILE A N 1
ATOM 835 C CA . ILE A 1 119 ? 1.856 26.607 30.859 1.00 13.33 325 ILE A CA 1
ATOM 836 C C . ILE A 1 119 ? 2.632 26.114 29.626 1.00 13.06 325 ILE A C 1
ATOM 837 O O . ILE A 1 119 ? 3.768 25.654 29.741 1.00 12.18 325 ILE A O 1
ATOM 842 N N . ILE A 1 120 ? 1.996 26.197 28.458 1.00 12.45 326 ILE A N 1
ATOM 843 C CA . ILE A 1 120 ? 2.653 25.862 27.194 1.00 12.84 326 ILE A CA 1
ATOM 844 C C . ILE A 1 120 ? 3.972 26.631 27.008 1.00 13.21 326 ILE A C 1
ATOM 845 O O . ILE A 1 120 ? 4.991 26.036 26.651 1.00 13.83 326 ILE A O 1
ATOM 850 N N . TYR A 1 121 ? 3.957 27.938 27.257 1.00 13.57 327 TYR A N 1
ATOM 851 C CA . TYR A 1 121 ? 5.176 28.744 27.091 1.00 13.95 327 TYR A CA 1
ATOM 852 C C . TYR A 1 121 ? 6.219 28.496 28.187 1.00 13.88 327 TYR A C 1
ATOM 853 O O . TYR A 1 121 ? 7.424 28.598 27.935 1.00 11.83 327 TYR A O 1
ATOM 862 N N . THR A 1 122 ? 5.749 28.160 29.388 1.00 13.36 328 THR A N 1
ATOM 863 C CA . THR A 1 122 ? 6.635 27.730 30.471 1.00 13.93 328 THR A CA 1
ATOM 864 C C . THR A 1 122 ? 7.411 26.504 30.019 1.00 14.52 328 THR A C 1
ATOM 865 O O . THR A 1 122 ? 8.641 26.475 30.058 1.00 15.47 328 THR A O 1
ATOM 869 N N . MET A 1 123 ? 6.673 25.505 29.553 1.00 15.66 329 MET A N 1
ATOM 870 C CA . MET A 1 123 ? 7.236 24.213 29.198 1.00 16.56 329 MET A CA 1
ATOM 871 C C . MET A 1 123 ? 8.004 24.248 27.882 1.00 16.50 329 MET A C 1
ATOM 872 O O . MET A 1 123 ? 8.946 23.475 27.704 1.00 16.05 329 MET A O 1
ATOM 877 N N . LEU A 1 124 ? 7.612 25.146 26.977 1.00 15.69 330 LEU A N 1
ATOM 878 C CA . LEU A 1 124 ? 8.392 25.418 25.7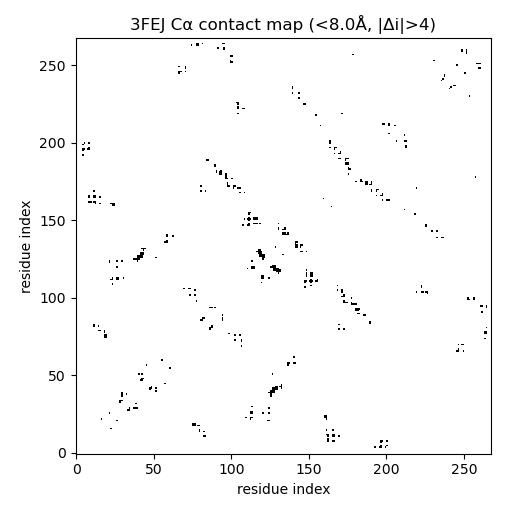68 1.00 17.43 330 LEU A CA 1
ATOM 879 C C . LEU A 1 124 ? 9.835 25.824 26.097 1.00 15.74 330 LEU A C 1
ATOM 880 O O . LEU A 1 124 ? 10.768 25.382 25.427 1.00 15.38 330 LEU A O 1
ATOM 885 N N . ALA A 1 125 ? 10.014 26.642 27.137 1.00 15.27 331 ALA A N 1
ATOM 886 C CA . ALA A 1 125 ? 11.361 27.051 27.576 1.00 15.02 331 ALA A CA 1
ATOM 887 C C . ALA A 1 125 ? 12.268 25.847 27.855 1.00 14.90 331 ALA A C 1
ATOM 888 O O . ALA A 1 125 ? 13.459 25.871 27.521 1.00 16.00 331 ALA A O 1
ATOM 890 N N . SER A 1 126 ? 11.699 24.794 28.449 1.00 14.70 332 SER A N 1
ATOM 891 C CA . SER A 1 126 ? 12.433 23.545 28.701 1.00 14.94 332 SER A CA 1
ATOM 892 C C . SER A 1 126 ? 13.059 22.975 27.420 1.00 14.69 332 SER A C 1
ATOM 893 O O . SER A 1 126 ? 14.102 22.333 27.478 1.00 13.26 332 SER A O 1
ATOM 896 N N . LEU A 1 127 ? 12.395 23.192 26.285 1.00 14.49 333 LEU A N 1
ATOM 897 C CA . LEU A 1 127 ? 12.822 22.616 25.010 1.00 16.09 333 LEU A CA 1
ATOM 898 C C . LEU A 1 127 ? 13.647 23.592 24.166 1.00 15.94 333 LEU A C 1
ATOM 899 O O . LEU A 1 127 ? 14.003 23.279 23.034 1.00 16.14 333 LEU A O 1
ATOM 904 N N . MET A 1 128 ? 13.967 24.755 24.740 1.00 16.69 334 MET A N 1
ATOM 905 C CA . MET A 1 128 ? 14.634 25.826 24.006 1.00 17.22 334 MET A CA 1
ATOM 906 C C . MET A 1 128 ? 16.013 26.154 24.551 1.00 17.67 334 MET A C 1
ATOM 907 O O . MET A 1 128 ? 16.293 25.972 25.735 1.00 17.28 334 MET A O 1
ATOM 912 N N . ASN A 1 129 ? 16.871 26.630 23.656 1.00 17.92 335 ASN A N 1
ATOM 913 C CA . ASN A 1 129 ? 18.032 27.406 24.037 1.00 18.95 335 ASN A CA 1
ATOM 914 C C . ASN A 1 129 ? 18.034 28.686 23.194 1.00 19.67 335 ASN A C 1
ATOM 915 O O . ASN A 1 129 ? 17.090 28.929 22.432 1.00 18.89 335 ASN A O 1
ATOM 920 N N . LYS A 1 130 ? 19.069 29.509 23.328 1.00 20.21 336 LYS A N 1
ATOM 921 C CA . LYS A 1 130 ? 19.150 30.751 22.550 1.00 21.50 336 LYS A CA 1
ATOM 922 C C . LYS A 1 130 ? 19.154 30.539 21.032 1.00 20.91 336 LYS A C 1
ATOM 923 O O . LYS A 1 130 ? 18.856 31.470 20.291 1.00 20.77 336 LYS A O 1
ATOM 929 N N . ASP A 1 131 ? 19.482 29.326 20.579 1.00 20.28 337 ASP A N 1
ATOM 930 C CA . ASP A 1 131 ? 19.611 29.025 19.143 1.00 20.62 337 ASP A CA 1
ATOM 931 C C . ASP A 1 131 ? 18.414 28.380 18.452 1.00 19.16 337 ASP A C 1
ATOM 932 O 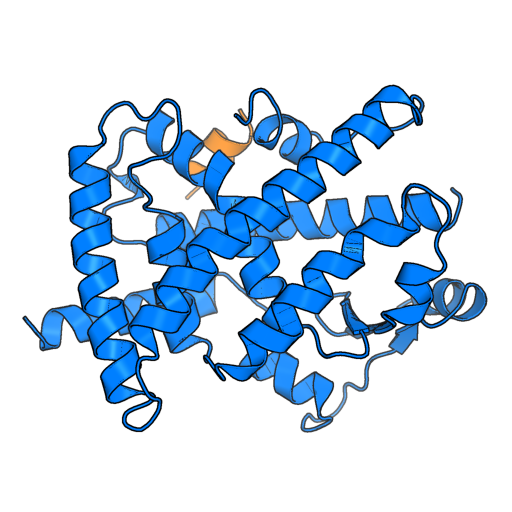O . ASP A 1 131 ? 18.325 28.397 17.226 1.00 18.08 337 ASP A O 1
ATOM 937 N N . GLY A 1 132 ? 17.510 27.784 19.221 1.00 17.51 338 GLY A N 1
ATOM 938 C CA . GLY A 1 132 ? 16.380 27.098 18.621 1.00 16.74 338 GLY A CA 1
ATOM 939 C C . GLY A 1 132 ? 15.551 26.295 19.594 1.00 16.32 338 GLY A C 1
ATOM 940 O O . GLY A 1 132 ? 15.699 26.438 20.815 1.00 15.45 338 GLY A O 1
ATOM 941 N N . VAL A 1 133 ? 14.681 25.451 19.040 1.00 16.22 339 VAL A N 1
ATOM 942 C CA . VAL A 1 133 ? 13.677 24.730 19.820 1.00 16.46 339 VAL A CA 1
ATOM 943 C C . VAL A 1 133 ? 13.478 23.304 19.287 1.00 16.58 339 VAL A C 1
ATOM 944 O O . VAL A 1 133 ? 13.448 23.051 18.060 1.00 15.93 339 VAL A O 1
ATOM 948 N N . LEU A 1 134 ? 13.370 22.369 20.223 1.00 16.73 340 LEU A N 1
ATOM 949 C CA . LEU A 1 134 ? 13.080 20.976 19.889 1.00 17.40 340 LEU A CA 1
ATOM 950 C C . LEU A 1 134 ? 11.657 20.847 19.369 1.00 17.79 340 LEU A C 1
ATOM 951 O O . LEU A 1 134 ? 10.731 21.471 19.910 1.00 17.79 340 LEU A O 1
ATOM 956 N N . ILE A 1 135 ? 11.502 20.047 18.319 1.00 17.72 341 ILE A N 1
ATOM 957 C CA . ILE A 1 135 ? 10.193 19.708 17.750 1.00 19.13 341 ILE A CA 1
ATOM 958 C C . ILE A 1 135 ? 10.091 18.185 17.631 1.00 19.42 341 IL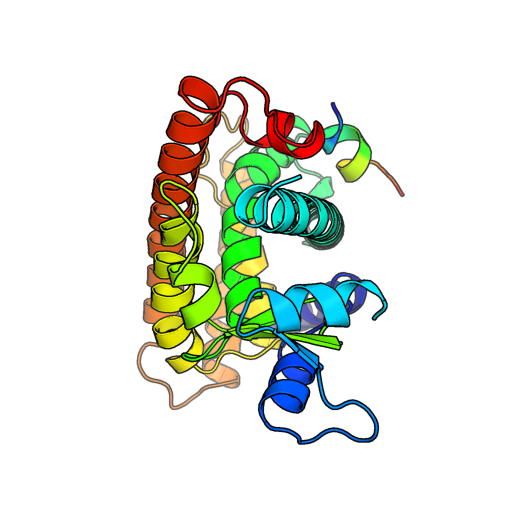E A C 1
ATOM 959 O O . ILE A 1 135 ? 11.073 17.476 17.878 1.00 17.71 341 ILE A O 1
ATOM 964 N N . SER A 1 136 ? 8.906 17.694 17.260 1.00 20.17 342 SER A N 1
ATOM 965 C CA . SER A 1 136 ? 8.684 16.265 17.009 1.00 22.36 342 SER A CA 1
ATOM 966 C C . SER A 1 136 ? 9.190 15.406 18.162 1.00 22.50 342 SER A C 1
ATOM 967 O O . SER A 1 136 ? 10.020 14.506 17.965 1.00 22.02 342 SER A O 1
ATOM 970 N N . GLU A 1 137 ? 8.719 15.719 19.371 1.00 23.62 343 GLU A N 1
ATOM 971 C CA . GLU A 1 137 ? 9.086 14.974 20.572 1.00 25.70 343 GLU A CA 1
ATOM 972 C C . GLU A 1 137 ? 10.613 14.923 20.765 1.00 25.00 343 GLU A C 1
ATOM 973 O O . GLU A 1 137 ? 11.155 13.920 21.229 1.00 25.35 343 GLU A O 1
ATOM 979 N N . GLY A 1 138 ? 11.300 15.998 20.391 1.00 23.36 344 GLY A N 1
ATOM 980 C CA . GLY A 1 138 ? 12.739 16.082 20.545 1.00 23.61 344 GLY A CA 1
ATOM 981 C C . GLY A 1 138 ? 13.539 15.443 19.417 1.00 24.06 344 GLY A C 1
ATOM 982 O O . GLY A 1 138 ? 14.761 15.436 19.470 1.00 24.35 344 GLY A O 1
ATOM 983 N N . GLN A 1 139 ? 12.857 14.927 18.397 1.00 24.42 345 GLN A N 1
ATOM 984 C CA . GLN A 1 139 ? 13.527 14.298 17.256 1.00 25.97 345 GLN A CA 1
ATOM 985 C C . GLN A 1 139 ? 14.095 15.318 16.267 1.00 25.29 345 GLN A C 1
ATOM 986 O O . GLN A 1 139 ? 14.957 14.978 15.447 1.00 24.93 345 GLN A O 1
ATOM 992 N N . GLY A 1 140 ? 13.609 16.559 16.348 1.00 22.92 346 GLY A N 1
ATOM 993 C CA . GLY A 1 140 ? 14.077 17.641 15.498 1.00 21.39 346 GLY A CA 1
ATOM 994 C C . GLY A 1 140 ? 14.418 18.899 16.273 1.00 20.79 346 GLY A C 1
ATOM 995 O O . GLY A 1 140 ? 14.031 19.043 17.436 1.00 19.24 346 GLY A O 1
ATOM 996 N N . PHE A 1 141 ? 15.130 19.818 15.621 1.00 19.52 347 PHE A N 1
ATOM 997 C CA . PHE A 1 141 ? 15.527 21.085 16.219 1.00 20.45 347 PHE A CA 1
ATOM 998 C C . PHE A 1 141 ? 15.405 22.209 15.183 1.00 21.43 347 PHE A C 1
ATOM 999 O O . PHE A 1 141 ? 16.166 22.265 14.204 1.00 21.96 347 PHE A O 1
ATOM 1007 N N . MET A 1 142 ? 14.427 23.083 15.383 1.00 22.16 348 MET A N 1
ATOM 1008 C CA . MET A 1 142 ? 14.215 24.207 14.469 1.00 23.74 348 MET A CA 1
ATOM 1009 C C . MET A 1 142 ? 14.955 25.425 14.969 1.00 22.40 348 MET A C 1
ATOM 1010 O O . MET A 1 142 ? 14.795 25.798 16.130 1.00 22.59 348 MET A O 1
ATOM 1015 N N . THR A 1 143 ? 15.746 26.061 14.102 1.00 20.99 349 THR A N 1
ATOM 1016 C CA . THR A 1 143 ? 16.564 27.194 14.544 1.00 19.84 349 THR A CA 1
ATOM 1017 C C . THR A 1 143 ? 15.739 28.455 14.748 1.00 19.76 349 THR A C 1
ATOM 1018 O O . THR A 1 143 ? 14.745 28.691 14.048 1.00 20.01 349 THR A O 1
ATOM 1022 N N . ARG A 1 144 ? 16.171 29.256 15.714 1.00 19.64 350 ARG A N 1
ATOM 1023 C CA . ARG A 1 144 ? 15.568 30.550 16.010 1.00 20.63 350 ARG A CA 1
ATOM 1024 C C . ARG A 1 144 ? 15.648 31.451 14.776 1.00 21.60 350 ARG A C 1
ATOM 1025 O O . ARG A 1 144 ? 14.723 32.216 14.487 1.00 21.32 350 ARG A O 1
ATOM 1033 N N . GLU A 1 145 ? 16.758 31.333 14.049 1.00 22.69 351 GLU A N 1
ATOM 1034 C CA . GLU A 1 145 ? 17.006 32.139 12.863 1.00 24.05 351 GLU A CA 1
ATOM 1035 C C . GLU A 1 145 ? 16.083 31.803 11.699 1.00 23.10 351 GLU A C 1
ATOM 1036 O O . GLU A 1 145 ? 15.625 32.704 10.996 1.00 23.23 351 GLU A O 1
ATOM 1042 N N . PHE A 1 146 ? 15.814 30.515 11.491 1.00 21.98 352 PHE A N 1
ATOM 1043 C CA . PHE A 1 146 ? 14.861 30.103 10.465 1.00 21.99 352 PHE A CA 1
ATOM 1044 C C . PHE A 1 146 ? 13.467 30.638 10.774 1.00 21.23 352 PHE A C 1
ATOM 1045 O O . PHE A 1 146 ? 12.780 31.170 9.890 1.00 19.76 352 PHE A O 1
ATOM 1053 N N . LEU A 1 147 ? 13.066 30.520 12.036 1.00 20.43 353 LEU A N 1
ATOM 1054 C CA . LEU A 1 147 ? 11.754 31.011 12.457 1.00 21.48 353 LEU A CA 1
ATOM 1055 C C . LEU A 1 147 ? 11.619 32.522 12.249 1.00 22.38 353 LEU A C 1
ATOM 1056 O O . LEU A 1 147 ? 10.558 32.997 11.843 1.00 23.81 353 LEU A O 1
ATOM 1061 N N . LYS A 1 148 ? 12.702 33.254 12.502 1.00 22.89 354 LYS A N 1
ATOM 1062 C CA . LYS A 1 148 ? 12.774 34.700 12.265 1.00 25.01 354 LYS A CA 1
ATOM 1063 C C . LYS A 1 148 ? 12.668 35.088 10.784 1.00 25.17 354 LYS A C 1
ATOM 1064 O O . LYS A 1 148 ? 12.241 36.198 10.456 1.00 26.34 354 LYS A O 1
ATOM 1070 N N . SER A 1 149 ? 13.085 34.179 9.907 1.00 24.25 355 SER A N 1
ATOM 1071 C CA . SER A 1 149 ? 13.095 34.404 8.465 1.00 23.44 355 SER A CA 1
ATOM 1072 C C . SER A 1 149 ? 11.700 34.373 7.834 1.00 23.44 355 SER A C 1
ATOM 1073 O O . SER A 1 149 ? 11.526 34.794 6.690 1.00 22.88 355 SER A O 1
ATOM 1076 N N . LEU A 1 150 ? 10.709 33.881 8.578 1.00 23.01 356 LEU A N 1
ATOM 1077 C CA . LEU A 1 150 ? 9.361 33.722 8.039 1.00 22.70 356 LEU A CA 1
ATOM 1078 C C . LEU A 1 150 ? 8.719 35.075 7.732 1.00 22.73 356 LEU A C 1
ATOM 1079 O O . LEU A 1 150 ? 8.962 36.066 8.430 1.00 22.32 356 LEU A O 1
ATOM 1084 N N . ARG A 1 151 ? 7.916 35.113 6.673 1.00 21.81 357 ARG A N 1
ATOM 1085 C CA . ARG A 1 151 ? 7.270 36.352 6.250 1.00 22.62 357 ARG A CA 1
ATOM 1086 C C . ARG A 1 151 ? 6.335 36.933 7.315 1.00 22.54 357 ARG A C 1
ATOM 1087 O O . ARG A 1 151 ? 5.828 36.206 8.170 1.00 20.76 357 ARG A O 1
ATOM 1095 N N . LYS A 1 152 ? 6.141 38.250 7.264 1.00 23.15 358 LYS A N 1
ATOM 1096 C CA . LYS A 1 152 ? 5.133 38.949 8.059 1.00 25.09 358 LYS A CA 1
ATOM 1097 C C . LYS A 1 152 ? 3.754 38.358 7.733 1.00 25.51 358 LYS A C 1
ATOM 1098 O O . LYS A 1 152 ? 3.462 38.148 6.550 1.00 25.01 358 LYS A O 1
ATOM 1104 N N . PRO A 1 153 ? 2.896 38.100 8.730 1.00 26.16 359 PRO A N 1
ATOM 1105 C CA . PRO A 1 153 ? 3.155 38.318 10.162 1.00 27.17 359 PRO A CA 1
ATOM 1106 C C . PRO A 1 153 ? 3.593 37.075 10.958 1.00 28.05 359 PRO A C 1
ATOM 1107 O O . PRO A 1 153 ? 3.431 37.058 12.181 1.00 29.59 359 PRO A O 1
ATOM 1111 N N . PHE A 1 154 ? 4.142 36.066 10.290 1.00 27.44 360 PHE A N 1
ATOM 1112 C CA . PHE A 1 154 ? 4.536 34.825 10.951 1.00 27.60 360 PHE A CA 1
ATOM 1113 C C . PHE A 1 154 ? 5.953 34.836 11.525 1.00 28.92 360 PHE A C 1
ATOM 1114 O O . PHE A 1 154 ? 6.274 34.039 12.408 1.00 29.81 360 PHE A O 1
ATOM 1122 N N . GLY A 1 155 ? 6.792 35.741 11.036 1.00 29.32 361 GLY A N 1
ATOM 1123 C CA . GLY A 1 155 ? 8.198 35.756 11.404 1.00 30.12 361 GLY A CA 1
ATOM 1124 C C . GLY A 1 155 ? 8.531 36.228 12.801 1.00 30.32 361 GLY A C 1
ATOM 1125 O O . GLY A 1 155 ? 9.648 36.012 13.273 1.00 31.54 361 GLY A O 1
ATOM 1126 N N . ASP A 1 156 ? 7.576 36.865 13.469 1.00 31.34 362 ASP A N 1
ATOM 1127 C CA . ASP A 1 156 ? 7.812 37.411 14.809 1.00 32.34 362 ASP A CA 1
ATOM 1128 C C . ASP A 1 156 ? 7.151 36.625 15.945 1.00 30.98 362 ASP A C 1
ATOM 1129 O O . ASP A 1 156 ? 7.284 37.000 17.114 1.00 30.33 362 ASP A O 1
ATOM 1134 N N . PHE A 1 157 ? 6.450 35.540 15.613 1.00 29.11 363 PHE A N 1
ATOM 1135 C CA . PHE A 1 157 ? 5.670 34.824 16.627 1.00 27.74 363 PHE A CA 1
ATOM 1136 C C . PHE A 1 157 ? 6.521 34.168 17.729 1.00 25.93 363 PHE A C 1
ATOM 1137 O O . PHE A 1 157 ? 6.107 34.142 18.887 1.00 24.40 363 PHE A O 1
ATOM 1145 N N . MET A 1 158 ? 7.719 33.699 17.383 1.00 24.79 364 MET A N 1
ATOM 1146 C CA . MET A 1 158 ? 8.549 32.958 18.342 1.00 25.57 364 MET A CA 1
ATOM 1147 C C . MET A 1 158 ? 9.547 33.787 19.143 1.00 25.24 364 MET A C 1
ATOM 1148 O O . MET A 1 158 ? 10.031 33.341 20.190 1.00 24.66 364 MET A O 1
ATOM 1153 N N . GLU A 1 159 ? 9.853 34.988 18.658 1.00 25.15 365 GLU A N 1
ATOM 1154 C CA . GLU A 1 159 ? 10.859 35.835 19.307 1.00 25.01 365 GLU A CA 1
ATOM 1155 C C . GLU A 1 159 ? 10.607 36.147 20.799 1.00 24.02 365 GLU A C 1
ATOM 1156 O O . GLU A 1 159 ? 11.528 36.001 21.591 1.00 24.66 365 GLU A O 1
ATOM 1162 N N . PRO A 1 160 ? 9.394 36.542 21.203 1.00 23.73 366 PRO A N 1
ATOM 1163 C CA . PRO A 1 160 ? 9.133 36.791 22.628 1.00 23.48 366 PRO A CA 1
ATOM 1164 C C . PRO A 1 160 ? 9.235 35.517 23.475 1.00 22.24 366 PRO A C 1
ATOM 1165 O O . PRO A 1 160 ? 9.502 35.613 24.672 1.00 21.41 366 PRO A O 1
ATOM 1169 N N . LYS A 1 161 ? 9.032 34.355 22.857 1.00 20.23 367 LYS A N 1
ATOM 1170 C CA . LYS A 1 161 ? 9.080 33.083 23.585 1.00 20.02 367 LYS A CA 1
ATOM 1171 C C . LYS A 1 161 ? 10.528 32.676 23.840 1.00 18.98 367 LYS A C 1
ATOM 1172 O O . LYS A 1 161 ? 10.850 32.195 24.929 1.00 17.73 367 LYS A O 1
ATOM 1178 N N . PHE A 1 162 ? 11.389 32.885 22.840 1.00 18.20 368 PHE A N 1
ATOM 1179 C CA . PHE A 1 162 ? 12.834 32.738 23.016 1.00 19.13 368 PHE A CA 1
ATOM 1180 C C . PHE A 1 162 ? 13.379 33.726 24.056 1.00 20.00 368 PHE A C 1
ATOM 1181 O O . PHE A 1 162 ? 14.179 33.339 24.909 1.00 20.39 368 PHE A O 1
ATOM 1189 N N . GLU A 1 163 ? 12.949 34.990 23.983 1.00 20.92 369 GLU A N 1
ATOM 1190 C CA . GLU A 1 163 ? 13.402 36.027 24.920 1.00 22.23 369 GLU A CA 1
ATOM 1191 C C . GLU A 1 163 ? 13.081 35.618 26.369 1.00 20.99 369 GLU A C 1
ATOM 1192 O O . GLU A 1 163 ? 13.948 35.674 27.263 1.00 20.00 369 GLU A O 1
ATOM 1198 N N . PHE A 1 164 ? 11.836 35.195 26.581 1.00 18.35 370 PHE A N 1
ATOM 1199 C CA . PHE A 1 164 ? 11.406 34.674 27.871 1.00 18.69 370 PHE A CA 1
ATOM 1200 C C . PHE A 1 164 ? 12.236 33.463 28.300 1.00 17.92 370 PHE A C 1
ATOM 1201 O O . PHE A 1 164 ? 12.713 33.399 29.442 1.00 17.90 370 PHE A O 1
ATOM 1209 N N . ALA A 1 165 ? 12.407 32.513 27.377 1.00 17.70 371 ALA A N 1
ATOM 1210 C CA . ALA A 1 165 ? 13.050 31.237 27.677 1.00 17.62 371 ALA A CA 1
ATOM 1211 C C . ALA A 1 165 ? 14.480 31.411 28.163 1.00 18.25 371 ALA A C 1
ATOM 1212 O O . ALA A 1 165 ? 14.870 30.783 29.143 1.00 16.08 371 ALA A O 1
ATOM 1214 N N . VAL A 1 166 ? 15.264 32.254 27.482 1.00 18.75 372 VAL A N 1
ATOM 1215 C CA . VAL A 1 166 ? 16.666 32.411 27.864 1.00 19.83 372 VAL A CA 1
ATOM 1216 C C . VAL A 1 166 ? 16.781 32.900 29.309 1.00 19.81 372 VAL A C 1
ATOM 1217 O O . VAL A 1 166 ? 17.573 32.358 30.079 1.00 20.38 372 VAL A O 1
ATOM 1221 N N . LYS A 1 167 ? 15.974 33.895 29.674 1.00 19.84 373 LYS A N 1
ATOM 1222 C CA . LYS A 1 167 ? 15.962 34.420 31.042 1.00 20.67 373 LYS A CA 1
ATOM 1223 C C . LYS A 1 167 ? 15.354 33.432 32.038 1.00 18.94 373 LYS A C 1
ATOM 1224 O O . LYS A 1 167 ? 15.859 33.273 33.148 1.00 18.33 373 LYS A O 1
ATOM 1230 N N . PHE A 1 168 ? 14.276 32.765 31.634 1.00 16.76 374 PHE A N 1
ATOM 1231 C CA . PHE A 1 168 ? 13.630 31.789 32.503 1.00 16.36 374 PHE A CA 1
ATOM 1232 C C . PHE A 1 168 ? 14.582 30.620 32.782 1.00 15.35 374 PHE A C 1
ATOM 1233 O O . PHE A 1 168 ? 14.752 30.209 33.930 1.00 15.68 374 PHE A O 1
ATOM 1241 N N . ASN A 1 169 ? 15.222 30.115 31.729 1.00 15.64 375 ASN A N 1
ATOM 1242 C CA . ASN A 1 169 ? 16.157 29.001 31.841 1.00 15.59 375 ASN A CA 1
ATOM 1243 C C . ASN A 1 169 ? 17.364 29.309 32.729 1.00 16.35 375 ASN A C 1
ATOM 1244 O O . ASN A 1 169 ? 17.953 28.405 33.319 1.00 16.44 375 ASN A O 1
ATOM 1249 N N . ALA A 1 170 ? 17.720 30.586 32.817 1.00 16.94 376 ALA A N 1
ATOM 1250 C CA . ALA A 1 170 ? 18.802 31.025 33.695 1.00 17.92 376 ALA A CA 1
ATOM 1251 C C . ALA A 1 170 ? 18.493 30.749 35.180 1.00 17.67 376 ALA A C 1
ATOM 1252 O O . ALA A 1 170 ? 19.416 30.642 35.992 1.00 18.29 376 ALA A O 1
ATOM 1254 N N . LEU A 1 171 ? 17.208 30.618 35.527 1.00 16.88 377 LEU A N 1
ATOM 1255 C CA . LEU A 1 171 ? 16.809 30.248 36.896 1.00 16.99 377 LEU A CA 1
ATOM 1256 C C . LEU A 1 171 ? 17.098 28.793 37.256 1.00 17.44 377 LEU A C 1
ATOM 1257 O O . LEU A 1 171 ? 17.086 28.428 38.442 1.00 17.43 377 LEU A O 1
ATOM 1262 N N . GLU A 1 172 ? 17.352 27.972 36.236 1.00 17.21 378 GLU A N 1
ATOM 1263 C CA . GLU A 1 172 ? 17.813 26.583 36.400 1.00 18.37 378 GLU A CA 1
ATOM 1264 C C . GLU A 1 172 ? 16.794 25.713 37.148 1.00 17.28 378 GLU A C 1
ATOM 1265 O O . GLU A 1 172 ? 17.160 24.827 37.922 1.00 16.97 378 GLU A O 1
ATOM 1271 N N . LEU A 1 173 ? 15.508 25.960 36.910 1.00 15.55 379 LEU A N 1
ATOM 1272 C CA . LEU A 1 173 ? 14.479 25.142 37.545 1.00 15.50 379 LEU A CA 1
ATOM 1273 C C . LEU A 1 173 ? 14.511 23.735 36.957 1.00 15.38 379 LEU A C 1
ATOM 1274 O O . LEU A 1 173 ? 14.884 23.557 35.804 1.00 15.48 379 LEU A O 1
ATOM 1279 N N . ASP A 1 174 ? 14.148 22.738 37.750 1.00 14.37 380 ASP A N 1
ATOM 1280 C CA . ASP A 1 174 ? 14.049 21.386 37.216 1.00 15.31 380 ASP A CA 1
ATOM 1281 C C . ASP A 1 174 ? 12.596 20.947 37.167 1.00 13.87 380 ASP A C 1
ATOM 1282 O O . ASP A 1 174 ? 11.708 21.726 37.505 1.00 13.38 380 ASP A O 1
ATOM 1287 N N . ASP A 1 175 ? 12.360 19.716 36.724 1.00 13.60 381 ASP A N 1
ATOM 1288 C CA . ASP A 1 175 ? 11.001 19.196 36.567 1.00 13.32 381 ASP A CA 1
ATOM 1289 C C . ASP A 1 175 ? 10.214 19.214 37.870 1.00 13.21 381 ASP A C 1
ATOM 1290 O O . ASP A 1 175 ? 9.033 19.548 37.865 1.00 13.01 381 ASP A O 1
ATOM 1295 N N . SER A 1 176 ? 10.877 18.872 38.978 1.00 12.53 382 SER A N 1
ATOM 1296 C CA . SER A 1 176 ? 10.250 18.901 40.297 1.00 13.04 382 SER A CA 1
ATOM 1297 C C . SER A 1 176 ? 9.798 20.312 40.701 1.00 12.96 382 SER A C 1
ATOM 1298 O O . SER A 1 176 ? 8.719 20.459 41.280 1.00 13.02 382 SER A O 1
ATOM 1301 N N . ASP A 1 177 ? 10.595 21.339 40.370 1.00 11.89 383 ASP A N 1
ATOM 1302 C CA . ASP A 1 177 ? 10.205 22.738 40.609 1.00 11.94 383 ASP A CA 1
ATOM 1303 C C . ASP A 1 177 ? 9.056 23.125 39.668 1.00 11.26 383 ASP A C 1
ATOM 1304 O O . ASP A 1 177 ? 8.051 23.742 40.083 1.00 10.59 383 ASP A O 1
ATOM 1309 N N . LEU A 1 178 ? 9.219 22.765 38.393 1.00 11.02 384 LEU A N 1
ATOM 1310 C CA . LEU A 1 178 ? 8.245 23.102 37.352 1.00 11.20 384 LEU A CA 1
ATOM 1311 C C . LEU A 1 178 ? 6.844 22.560 37.627 1.00 11.46 384 LEU A C 1
ATOM 1312 O O . LEU A 1 178 ? 5.853 23.244 37.364 1.00 11.18 384 LEU A O 1
ATOM 1317 N N . ALA A 1 179 ? 6.763 21.343 38.160 1.00 10.18 385 ALA A N 1
ATOM 1318 C CA . ALA A 1 179 ? 5.471 20.740 38.486 1.00 11.25 385 ALA A CA 1
ATOM 1319 C C . ALA A 1 179 ? 4.627 21.599 39.435 1.00 11.56 385 ALA A C 1
ATOM 1320 O O . ALA A 1 179 ? 3.417 21.749 39.235 1.00 11.33 385 ALA A O 1
ATOM 1322 N N . ILE A 1 180 ? 5.254 22.164 40.461 1.00 12.22 386 ILE A N 1
ATOM 1323 C CA . ILE A 1 180 ? 4.533 23.025 41.401 1.00 12.35 386 ILE A CA 1
ATOM 1324 C C . ILE A 1 180 ? 4.250 24.400 40.801 1.00 12.35 386 ILE A C 1
ATOM 1325 O O . ILE A 1 180 ? 3.147 24.941 40.962 1.00 13.07 386 ILE A O 1
ATOM 1330 N N . PHE A 1 181 ? 5.246 24.957 40.115 1.00 11.93 387 PHE A N 1
ATOM 1331 C CA . PHE A 1 181 ? 5.109 26.217 39.379 1.00 12.23 387 PHE A CA 1
ATOM 1332 C C . PHE A 1 181 ? 3.857 26.216 38.472 1.00 12.27 387 PHE A C 1
ATOM 1333 O O . PHE A 1 181 ? 3.053 27.151 38.494 1.00 11.98 387 PHE A O 1
ATOM 1341 N N . ILE A 1 182 ? 3.712 25.154 37.691 1.00 11.39 388 ILE A N 1
ATOM 1342 C CA . ILE A 1 182 ? 2.611 24.988 36.747 1.00 13.18 388 ILE A CA 1
ATOM 1343 C C . ILE A 1 182 ? 1.287 24.909 37.497 1.00 12.33 388 ILE A C 1
ATOM 1344 O O . ILE A 1 182 ? 0.302 25.516 37.082 1.00 11.48 388 ILE A O 1
ATOM 1349 N N . ALA A 1 183 ? 1.278 24.167 38.606 1.00 11.49 389 ALA A N 1
ATOM 1350 C CA . ALA A 1 183 ? 0.074 24.029 39.422 1.00 12.64 389 ALA A CA 1
ATOM 1351 C C . ALA A 1 183 ? -0.357 25.381 40.010 1.00 12.63 389 ALA A C 1
ATOM 1352 O O . ALA A 1 183 ? -1.538 25.702 40.005 1.00 12.10 389 ALA A O 1
ATOM 1354 N N . VAL A 1 184 ? 0.602 26.173 40.501 1.00 14.04 390 VAL A N 1
ATOM 1355 C CA . VAL A 1 184 ? 0.308 27.515 41.031 1.00 14.08 390 VAL A CA 1
ATOM 1356 C C . VAL A 1 184 ? -0.336 28.404 39.951 1.00 14.84 390 VAL A C 1
ATOM 1357 O O . VAL A 1 184 ? -1.303 29.125 40.223 1.00 14.16 390 VAL A O 1
ATOM 1361 N N . ILE A 1 185 ? 0.204 28.348 38.730 1.00 14.50 391 ILE A N 1
ATOM 1362 C CA . ILE A 1 185 ? -0.353 29.127 37.633 1.00 14.97 391 ILE A CA 1
ATOM 1363 C C . ILE A 1 185 ? -1.777 28.713 37.288 1.00 14.42 391 ILE A C 1
ATOM 1364 O O . ILE A 1 185 ? -2.628 29.574 37.029 1.00 14.18 391 ILE A O 1
ATOM 1369 N N . ILE A 1 186 ? -2.046 27.406 37.289 1.00 13.63 392 ILE A N 1
ATOM 1370 C CA . ILE A 1 186 ? -3.380 26.949 36.906 1.00 14.72 392 ILE A CA 1
ATOM 1371 C C . ILE A 1 186 ? -4.417 27.410 37.937 1.00 14.42 392 ILE A C 1
ATOM 1372 O O . ILE A 1 186 ? -5.503 27.858 37.568 1.00 15.34 392 ILE A O 1
ATOM 1377 N N . LEU A 1 187 ? -4.059 27.345 39.216 1.00 14.86 393 LEU A N 1
ATOM 1378 C CA . LEU A 1 187 ? -4.979 27.733 40.289 1.00 15.80 393 LEU A CA 1
ATOM 1379 C C . LEU A 1 187 ? -4.939 29.238 40.620 1.00 16.45 393 LEU A C 1
ATOM 1380 O O . LEU A 1 187 ? -4.788 29.614 41.770 1.00 16.60 393 LEU A O 1
ATOM 1385 N N . SER A 1 188 ? -5.113 30.082 39.608 1.00 17.58 394 SER A N 1
ATOM 1386 C CA . SER A 1 188 ? -5.081 31.534 39.793 1.00 18.50 394 SER A CA 1
ATOM 1387 C C . SER A 1 188 ? -6.492 32.058 40.023 1.00 18.65 394 SER A C 1
ATOM 1388 O O . SER A 1 188 ? -7.342 31.982 39.134 1.00 18.29 394 SER A O 1
ATOM 1391 N N . GLY A 1 189 ? -6.724 32.598 41.217 1.00 19.68 395 GLY A N 1
ATOM 1392 C CA . GLY A 1 189 ? -8.034 33.088 41.613 1.00 19.96 395 GLY A CA 1
ATOM 1393 C C . GLY A 1 189 ? -8.512 34.347 40.913 1.00 20.65 395 GLY A C 1
ATOM 1394 O O . GLY A 1 189 ? -9.673 34.743 41.076 1.00 20.43 395 GLY A O 1
ATOM 1395 N N . ASP A 1 190 ? -7.645 34.958 40.108 1.00 21.30 396 ASP A N 1
ATOM 1396 C CA . ASP A 1 190 ? -7.975 36.225 39.454 1.00 22.46 396 ASP A CA 1
ATOM 1397 C C . ASP A 1 190 ? -8.363 36.130 37.973 1.00 22.07 396 ASP A C 1
ATOM 1398 O O . ASP A 1 190 ? -8.468 37.158 37.304 1.00 21.21 396 ASP A O 1
ATOM 1403 N N . ARG A 1 191 ? -8.587 34.915 37.462 1.00 20.64 397 ARG A N 1
ATOM 1404 C CA . ARG A 1 191 ? -9.062 34.753 36.083 1.00 20.81 397 ARG A CA 1
ATOM 1405 C C . ARG A 1 191 ? -10.462 35.354 35.912 1.00 21.24 397 ARG A C 1
ATOM 1406 O O . ARG A 1 191 ? -11.295 35.218 36.803 1.00 21.02 397 ARG A O 1
ATOM 1414 N N . PRO A 1 192 ? -10.715 36.009 34.776 1.00 22.26 398 PRO A N 1
ATOM 1415 C CA . PRO A 1 192 ? -12.027 36.613 34.498 1.00 22.63 398 PRO A CA 1
ATOM 1416 C C . PRO A 1 192 ? -13.153 35.587 34.449 1.00 22.57 398 PRO A C 1
ATOM 1417 O O . PRO A 1 192 ? -13.013 34.537 33.813 1.00 22.49 398 PRO A O 1
ATOM 1421 N N . GLY A 1 193 ? -14.258 35.892 35.123 1.00 21.97 399 GLY A N 1
ATOM 1422 C CA . GLY A 1 193 ? -15.440 35.059 35.046 1.00 21.91 399 GLY A CA 1
ATOM 1423 C C . GLY A 1 193 ? -15.549 33.923 36.051 1.00 21.76 399 GLY A C 1
ATOM 1424 O O . GLY A 1 193 ? -16.525 33.162 35.996 1.00 22.14 399 GLY A O 1
ATOM 1425 N N . LEU A 1 194 ? -14.572 33.798 36.955 1.00 21.11 400 LEU A N 1
ATOM 1426 C CA . LEU A 1 194 ? -14.595 32.736 37.970 1.00 20.94 400 LEU A CA 1
ATOM 1427 C C . LEU A 1 194 ? -15.779 32.914 38.906 1.00 21.54 400 LEU A C 1
ATOM 1428 O O . LEU A 1 194 ? -16.003 34.012 39.424 1.00 21.10 400 LEU A O 1
ATOM 1433 N N . LEU A 1 195 ? -16.521 31.830 39.121 1.00 21.90 401 LEU A N 1
ATOM 1434 C CA . LEU A 1 195 ? -17.703 31.850 39.995 1.00 23.07 401 LEU A CA 1
ATOM 1435 C C . LEU A 1 195 ? -17.352 31.827 41.491 1.00 23.25 401 LEU A C 1
ATOM 1436 O O . LEU A 1 195 ? -17.870 32.643 42.270 1.00 22.73 401 LEU A O 1
ATOM 1441 N N . ASN A 1 196 ? -16.459 30.912 41.875 1.00 22.26 402 ASN A N 1
ATOM 1442 C CA . ASN A 1 196 ? -16.075 30.707 43.275 1.00 22.54 402 ASN A CA 1
ATOM 1443 C C . ASN A 1 196 ? -14.573 30.907 43.488 1.00 21.50 402 ASN A C 1
ATOM 1444 O O . ASN A 1 196 ? -13.801 29.949 43.398 1.00 21.98 402 ASN A O 1
ATOM 1449 N N . VAL A 1 197 ? -14.164 32.135 43.796 1.00 20.63 403 VAL A N 1
ATOM 1450 C CA . VAL A 1 197 ? -12.740 32.484 43.894 1.00 21.29 403 VAL A CA 1
ATOM 1451 C C . VAL A 1 197 ? -12.044 31.879 45.126 1.00 21.44 403 VAL A C 1
ATOM 1452 O O . VAL A 1 197 ? -10.887 31.431 45.049 1.00 20.86 403 VAL A O 1
ATOM 1456 N N . LYS A 1 198 ? -12.762 31.847 46.246 1.00 21.39 404 LYS A N 1
ATOM 1457 C CA . LYS A 1 198 ? -12.195 31.429 47.523 1.00 22.80 404 LYS A CA 1
ATOM 1458 C C . LYS A 1 198 ? -11.546 30.031 47.536 1.00 21.36 404 LYS A C 1
ATOM 1459 O O . LYS A 1 198 ? -10.382 29.919 47.939 1.00 20.17 404 LYS A O 1
ATOM 1465 N N . PRO A 1 199 ? -12.272 28.976 47.130 1.00 20.70 405 PRO A N 1
ATOM 1466 C CA . PRO A 1 199 ? -11.687 27.627 47.082 1.00 19.90 405 PRO A CA 1
ATOM 1467 C C . PRO A 1 199 ? -10.456 27.528 46.173 1.00 19.38 405 PRO A C 1
ATOM 1468 O O . PRO A 1 199 ? -9.582 26.703 46.449 1.00 18.26 405 PRO A O 1
ATOM 1472 N N . ILE A 1 200 ? -10.396 28.346 45.121 1.00 17.14 406 ILE A N 1
ATOM 1473 C CA . ILE A 1 200 ? -9.242 28.350 44.222 1.00 16.66 406 ILE A CA 1
ATOM 1474 C C . ILE A 1 200 ? -8.035 28.975 44.934 1.00 17.44 406 ILE A C 1
ATOM 1475 O O . ILE A 1 200 ? -6.938 28.394 44.943 1.00 16.08 406 ILE A O 1
ATOM 1480 N N . GLU A 1 201 ? -8.255 30.140 45.546 1.00 18.26 407 GLU A N 1
ATOM 1481 C CA . GLU A 1 201 ? -7.223 30.830 46.316 1.00 20.55 407 GLU A CA 1
ATOM 1482 C C . GLU A 1 201 ? -6.689 29.970 47.464 1.00 20.50 407 GLU A C 1
ATOM 1483 O O . GLU A 1 201 ? -5.484 29.962 47.718 1.00 20.82 407 GLU A O 1
ATOM 1489 N N . ASP A 1 202 ? -7.575 29.234 48.134 1.00 20.42 408 ASP A N 1
ATOM 1490 C CA . ASP A 1 202 ? -7.169 28.313 49.199 1.00 20.56 408 ASP A CA 1
ATOM 1491 C C . ASP A 1 202 ? -6.218 27.219 48.678 1.00 19.45 408 ASP A C 1
ATOM 1492 O O . ASP A 1 202 ? -5.207 26.915 49.320 1.00 17.42 408 ASP A O 1
ATOM 1497 N N . ILE A 1 203 ? -6.549 26.630 47.527 1.00 17.94 409 ILE A N 1
ATOM 1498 C CA . ILE A 1 203 ? -5.689 25.605 46.921 1.00 17.24 409 ILE A CA 1
ATOM 1499 C C . ILE A 1 203 ? -4.362 26.250 46.505 1.00 16.41 409 ILE A C 1
ATOM 1500 O O . ILE A 1 203 ? -3.282 25.736 46.822 1.00 14.73 409 ILE A O 1
ATOM 1505 N N . GLN A 1 204 ? -4.437 27.405 45.841 1.00 15.44 410 GLN A N 1
ATOM 1506 C CA . GLN A 1 204 ? -3.215 28.097 45.420 1.00 15.52 410 GLN A CA 1
ATOM 1507 C C . GLN A 1 204 ? -2.298 28.478 46.587 1.00 15.78 410 GLN A C 1
ATOM 1508 O O . GLN A 1 204 ? -1.077 28.424 46.454 1.00 14.65 410 GLN A O 1
ATOM 1514 N N . ASP A 1 205 ? -2.895 28.867 47.714 1.00 16.20 411 ASP A N 1
ATOM 1515 C CA . ASP A 1 205 ? -2.144 29.223 48.922 1.00 18.06 411 ASP A CA 1
ATOM 1516 C C . ASP A 1 205 ? -1.267 28.071 49.389 1.00 16.78 411 ASP A C 1
ATOM 1517 O O . ASP A 1 205 ? -0.096 28.258 49.718 1.00 16.06 411 ASP A O 1
ATOM 1522 N N . ASN A 1 206 ? -1.856 26.883 49.417 1.00 16.48 412 ASN A N 1
ATOM 1523 C CA . ASN A 1 206 ? -1.153 25.665 49.787 1.00 16.92 412 ASN A CA 1
ATOM 1524 C C . ASN A 1 206 ? -0.074 25.290 48.757 1.00 15.51 412 ASN A C 1
ATOM 1525 O O . ASN A 1 206 ? 1.035 24.889 49.136 1.00 13.76 412 ASN A O 1
ATOM 1530 N N . LEU A 1 207 ? -0.393 25.443 47.468 1.00 12.98 413 LEU A N 1
ATOM 1531 C CA . LEU A 1 207 ? 0.596 25.195 46.398 1.00 13.22 413 LEU A CA 1
ATOM 1532 C C . LEU A 1 207 ? 1.798 26.142 46.478 1.00 12.78 413 LEU A C 1
ATOM 1533 O O . LEU A 1 207 ? 2.926 25.736 46.230 1.00 13.91 413 LEU A O 1
ATOM 1538 N N . LEU A 1 208 ? 1.535 27.401 46.817 1.00 12.82 414 LEU A N 1
ATOM 1539 C CA . LEU A 1 208 ? 2.571 28.422 46.985 1.00 14.08 414 LEU A CA 1
ATOM 1540 C C . LEU A 1 208 ? 3.498 28.100 48.154 1.00 14.44 414 LEU A C 1
ATOM 1541 O O . LEU A 1 208 ? 4.715 28.294 48.056 1.00 14.02 414 LEU A O 1
ATOM 1546 N N . GLN A 1 209 ? 2.928 27.588 49.249 1.00 14.81 415 GLN A N 1
ATOM 1547 C CA . GLN A 1 209 ? 3.729 27.153 50.395 1.00 15.71 415 GLN A CA 1
ATOM 1548 C C . GLN A 1 209 ? 4.609 25.982 49.973 1.00 14.39 415 GLN A C 1
ATOM 1549 O O . GLN A 1 209 ? 5.778 25.915 50.350 1.00 12.87 415 GLN A O 1
ATOM 1555 N N . ALA A 1 210 ? 4.035 25.057 49.204 1.00 13.63 416 ALA A N 1
ATOM 1556 C CA . ALA A 1 210 ? 4.783 23.904 48.696 1.00 13.72 416 ALA A CA 1
ATOM 1557 C C . ALA A 1 210 ? 5.928 24.336 47.761 1.00 13.44 416 ALA A C 1
ATOM 1558 O O . ALA A 1 210 ? 7.051 23.820 47.846 1.00 13.42 416 ALA A O 1
ATOM 1560 N N . LEU A 1 211 ? 5.632 25.293 46.886 1.00 13.54 417 LEU A N 1
ATOM 1561 C CA . LEU A 1 211 ? 6.626 25.860 45.978 1.00 13.11 417 LEU A CA 1
ATOM 1562 C C . LEU A 1 211 ? 7.750 26.549 46.753 1.00 12.83 417 LEU A C 1
ATOM 1563 O O . LEU A 1 211 ? 8.925 26.358 46.445 1.00 12.76 417 LEU A O 1
ATOM 1568 N N . GLU A 1 212 ? 7.386 27.342 47.755 1.00 13.31 418 GLU A N 1
ATOM 1569 C CA . GLU A 1 212 ? 8.374 28.056 48.554 1.00 15.58 418 GLU A CA 1
ATOM 1570 C C . GLU A 1 212 ? 9.346 27.053 49.205 1.00 14.20 418 GLU A C 1
ATOM 1571 O O . GLU A 1 212 ? 10.571 27.212 49.123 1.00 12.75 418 GLU A O 1
ATOM 1577 N N . LEU A 1 213 ? 8.791 26.011 49.819 1.00 12.81 419 LEU A N 1
ATOM 1578 C CA . LEU A 1 213 ? 9.608 24.997 50.483 1.00 12.92 419 LEU A CA 1
ATOM 1579 C C . LEU A 1 213 ? 10.455 24.212 49.484 1.00 11.93 419 LEU A C 1
ATOM 1580 O O . LEU A 1 213 ? 11.622 23.944 49.754 1.00 12.00 419 LEU A O 1
ATOM 1585 N N . GLN A 1 214 ? 9.865 23.847 48.343 1.00 11.78 420 GLN A N 1
ATOM 1586 C CA . GLN A 1 214 ? 10.596 23.166 47.262 1.00 12.19 420 GLN A CA 1
ATOM 1587 C C . GLN A 1 214 ? 11.817 23.952 46.766 1.00 12.79 420 GLN A C 1
ATOM 1588 O O . GLN A 1 214 ? 12.905 23.392 46.652 1.00 12.92 420 GLN A O 1
ATOM 1594 N N . LEU A 1 215 ? 11.635 25.242 46.480 1.00 12.36 421 LEU A N 1
ATOM 1595 C CA . LEU A 1 215 ? 12.728 26.082 45.999 1.00 14.27 421 LEU A CA 1
ATOM 1596 C C . LEU A 1 215 ? 13.839 26.247 47.039 1.00 14.49 421 LEU A C 1
ATOM 1597 O O . LEU A 1 215 ? 15.019 26.209 46.693 1.00 14.67 421 LEU A O 1
ATOM 1602 N N . LYS A 1 216 ? 13.454 26.392 48.304 1.00 14.96 422 LYS A N 1
ATOM 1603 C CA . LYS A 1 216 ? 14.411 26.512 49.410 1.00 16.00 422 LYS A CA 1
ATOM 1604 C C . LYS A 1 216 ? 15.282 25.257 49.559 1.00 14.88 422 LYS A C 1
ATOM 1605 O O . LYS A 1 216 ? 16.490 25.372 49.765 1.00 14.65 422 LYS A O 1
ATOM 1611 N N . LEU A 1 217 ? 14.665 24.077 49.448 1.00 12.68 423 LEU A N 1
ATOM 1612 C CA . LEU A 1 217 ? 15.378 22.812 49.618 1.00 13.59 423 LEU A CA 1
ATOM 1613 C C . LEU A 1 217 ? 16.168 22.430 48.373 1.00 13.50 423 LEU A C 1
ATOM 1614 O O . LEU A 1 217 ? 17.298 21.967 48.489 1.00 11.94 423 LEU A O 1
ATOM 1619 N N . ASN A 1 218 ? 15.560 22.610 47.198 1.00 11.61 424 ASN A N 1
ATOM 1620 C CA . ASN A 1 218 ? 16.197 22.251 45.932 1.00 12.12 424 ASN A CA 1
ATOM 1621 C C . ASN A 1 218 ? 17.277 23.239 45.469 1.00 11.81 424 ASN A C 1
ATOM 1622 O O . ASN A 1 218 ? 18.221 22.845 44.763 1.00 11.34 424 ASN A O 1
ATOM 1627 N N . HIS A 1 219 ? 17.140 24.511 45.850 1.00 11.21 425 HIS A N 1
ATOM 1628 C CA . HIS A 1 219 ? 18.099 25.548 45.415 1.00 12.63 425 HIS A CA 1
ATOM 1629 C C . HIS A 1 219 ? 18.466 26.464 46.594 1.00 12.21 425 HIS A C 1
ATOM 1630 O O . HIS A 1 219 ? 18.166 27.659 46.566 1.00 11.33 425 HIS A O 1
ATOM 1637 N N . PRO A 1 220 ? 19.100 25.922 47.633 1.00 13.39 426 PRO A N 1
ATOM 1638 C CA . PRO A 1 220 ? 19.289 26.683 48.881 1.00 13.99 426 PRO A CA 1
ATOM 1639 C C . PRO A 1 220 ? 20.115 27.967 48.706 1.00 14.61 426 PRO A C 1
ATOM 1640 O O . PRO A 1 220 ? 19.916 28.929 49.453 1.00 13.13 426 PRO A O 1
ATOM 1644 N N . GLU A 1 221 ? 21.004 27.995 47.715 1.00 13.94 427 GLU A N 1
ATOM 1645 C CA . GLU A 1 221 ? 21.867 29.146 47.525 1.00 15.98 427 GLU A CA 1
ATOM 1646 C C . GLU A 1 221 ? 21.439 30.059 46.380 1.00 15.97 427 GLU A C 1
ATOM 1647 O O . GLU A 1 221 ? 22.182 30.958 46.014 1.00 14.68 427 GLU A O 1
ATOM 1653 N N . SER A 1 222 ? 20.244 29.839 45.821 1.00 15.60 428 SER A N 1
ATOM 1654 C CA . SER A 1 222 ? 19.730 30.713 44.760 1.00 16.17 428 SER A CA 1
ATOM 1655 C C . SER A 1 222 ? 18.962 31.885 45.377 1.00 17.46 428 SER A C 1
ATOM 1656 O O . SER A 1 222 ? 17.872 31.706 45.942 1.00 18.53 428 SER A O 1
ATOM 1659 N N . SER A 1 223 ? 19.533 33.082 45.276 1.00 17.87 429 SER A N 1
ATOM 1660 C CA . SER A 1 223 ? 18.994 34.224 46.007 1.00 19.73 429 SER A CA 1
ATOM 1661 C C . SER A 1 223 ? 17.656 34.700 45.476 1.00 19.11 429 SER A C 1
ATOM 1662 O O . SER A 1 223 ? 17.494 34.972 44.273 1.00 17.31 429 SER A O 1
ATOM 1665 N N . GLN A 1 224 ? 16.698 34.772 46.399 1.00 19.07 430 GLN A N 1
ATOM 1666 C CA . GLN A 1 224 ? 15.355 35.267 46.129 1.00 18.47 430 GLN A CA 1
ATOM 1667 C C . GLN A 1 224 ? 14.689 34.512 44.970 1.00 16.99 430 GLN A C 1
ATOM 1668 O O . GLN A 1 224 ? 13.921 35.100 44.197 1.00 16.47 430 GLN A O 1
ATOM 1674 N N . LEU A 1 225 ? 14.980 33.212 44.863 1.00 15.01 431 LEU A N 1
ATOM 1675 C CA . LEU A 1 225 ? 14.461 32.407 43.752 1.00 14.33 431 LEU A CA 1
ATOM 1676 C C . LEU A 1 225 ? 12.934 32.425 43.686 1.00 13.78 431 LEU A C 1
ATOM 1677 O O . LEU A 1 225 ? 12.374 32.625 42.618 1.00 14.38 431 LEU A O 1
ATOM 1682 N N . PHE A 1 226 ? 12.283 32.227 44.830 1.00 14.72 432 PHE A N 1
ATOM 1683 C CA . PHE A 1 226 ? 10.816 32.226 44.931 1.00 15.77 432 PHE A CA 1
ATOM 1684 C C . PHE A 1 226 ? 10.199 33.523 44.389 1.00 15.63 432 PHE A C 1
ATOM 1685 O O . PHE A 1 226 ? 9.289 33.477 43.574 1.00 15.80 432 PHE A O 1
ATOM 1693 N N . ALA A 1 227 ? 10.717 34.667 44.836 1.00 16.75 433 ALA A N 1
ATOM 1694 C CA . ALA A 1 227 ? 10.293 35.985 44.339 1.00 17.12 433 ALA A CA 1
ATOM 1695 C C . ALA A 1 227 ? 10.484 36.117 42.827 1.00 16.55 433 ALA A C 1
ATOM 1696 O O . ALA A 1 227 ? 9.609 36.645 42.124 1.00 16.37 433 ALA A O 1
ATOM 1698 N N . LYS A 1 228 ? 11.625 35.630 42.339 1.00 16.31 434 LYS A N 1
ATOM 1699 C CA . LYS A 1 228 ? 11.953 35.671 40.911 1.00 16.99 434 LYS A CA 1
ATOM 1700 C C . LYS A 1 228 ? 10.965 34.834 40.092 1.00 16.20 434 LYS A C 1
ATOM 1701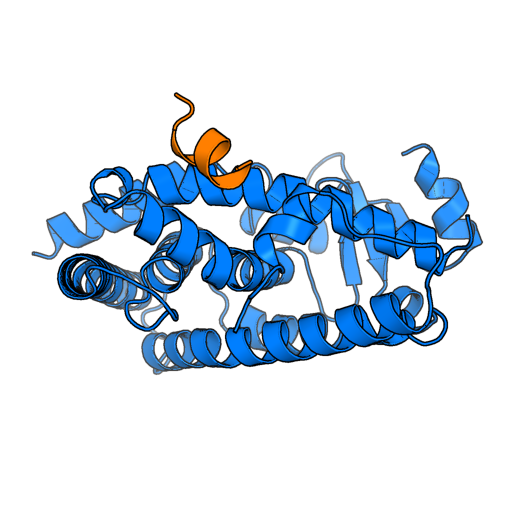 O O . LYS A 1 228 ? 10.513 35.255 39.026 1.00 16.32 434 LYS A O 1
ATOM 1707 N N . LEU A 1 229 ? 10.623 33.657 40.608 1.00 17.03 435 LEU A N 1
ATOM 1708 C CA . LEU A 1 229 ? 9.663 32.773 39.957 1.00 17.30 435 LEU A CA 1
ATOM 1709 C C . LEU A 1 229 ? 8.280 33.379 39.888 1.00 16.70 435 LEU A C 1
ATOM 1710 O O . LEU A 1 229 ? 7.612 33.288 38.861 1.00 16.39 435 LEU A O 1
ATOM 1715 N N . LEU A 1 230 ? 7.843 33.965 40.997 1.00 16.37 436 LEU A N 1
ATOM 1716 C CA . LEU A 1 230 ? 6.517 34.571 41.049 1.00 17.71 436 LEU A CA 1
ATOM 1717 C C . LEU A 1 230 ? 6.376 35.669 39.998 1.00 17.41 436 LEU A C 1
ATOM 1718 O O . LEU A 1 230 ? 5.332 35.765 39.358 1.00 17.08 436 LEU A O 1
ATOM 1723 N N . GLN A 1 231 ? 7.437 36.459 39.801 1.00 18.09 437 GLN A N 1
ATOM 1724 C CA . GLN A 1 231 ? 7.469 37.492 38.766 1.00 19.36 437 GLN A CA 1
ATOM 1725 C C . GLN A 1 231 ? 7.329 36.910 37.347 1.00 19.52 437 GLN A C 1
ATOM 1726 O O . GLN A 1 231 ? 6.706 37.525 36.483 1.00 19.49 437 GLN A O 1
ATOM 1732 N N . LYS A 1 232 ? 7.902 35.730 37.121 1.00 19.32 438 LYS A N 1
ATOM 1733 C CA . LYS A 1 232 ? 7.830 35.065 35.817 1.00 20.23 438 LYS A CA 1
ATOM 1734 C C . LYS A 1 232 ? 6.397 34.718 35.438 1.00 21.01 438 LYS A C 1
ATOM 1735 O O . LYS A 1 232 ? 6.035 34.779 34.259 1.00 20.23 438 LYS A O 1
ATOM 1741 N N . MET A 1 233 ? 5.598 34.352 36.443 1.00 22.16 439 MET A N 1
ATOM 1742 C CA . MET A 1 233 ? 4.166 34.099 36.267 1.00 24.58 439 MET A CA 1
ATOM 1743 C C . MET A 1 233 ? 3.457 35.322 35.695 1.00 25.04 439 MET A C 1
ATOM 1744 O O . MET A 1 233 ? 2.628 35.190 34.802 1.00 25.53 439 MET A O 1
ATOM 1749 N N . THR A 1 234 ? 3.782 36.517 36.193 1.00 26.53 440 THR A N 1
ATOM 1750 C CA . THR A 1 234 ? 3.200 37.725 35.594 1.00 27.24 440 THR A CA 1
ATOM 1751 C C . THR A 1 234 ? 3.735 37.995 34.177 1.00 26.85 440 THR A C 1
ATOM 1752 O O . THR A 1 234 ? 2.946 38.331 33.292 1.00 27.72 440 THR A O 1
ATOM 1756 N N . ASP A 1 235 ? 5.039 37.801 33.944 1.00 25.02 441 ASP A N 1
ATOM 1757 C CA . ASP A 1 235 ? 5.613 37.933 32.592 1.00 23.92 441 ASP A CA 1
ATOM 1758 C C . ASP A 1 235 ? 4.939 37.034 31.550 1.00 22.69 441 ASP A C 1
ATOM 1759 O O . ASP A 1 235 ? 4.815 37.421 30.383 1.00 21.16 441 ASP A O 1
ATOM 1764 N N . LEU A 1 236 ? 4.525 35.832 31.966 1.00 20.96 442 LEU A N 1
ATOM 1765 C CA . LEU A 1 236 ? 3.855 34.886 31.066 1.00 20.62 442 LEU A CA 1
ATOM 1766 C C . LEU A 1 236 ? 2.549 35.422 30.475 1.00 20.21 442 LEU A C 1
ATOM 1767 O O . LEU A 1 236 ? 2.215 35.121 29.329 1.00 19.65 442 LEU A O 1
ATOM 1772 N N . ARG A 1 237 ? 1.818 36.205 31.267 1.00 20.37 443 ARG A N 1
ATOM 1773 C CA . ARG A 1 237 ? 0.554 36.793 30.837 1.00 21.20 443 ARG A CA 1
ATOM 1774 C C . ARG A 1 237 ? 0.749 37.764 29.674 1.00 21.89 443 ARG A C 1
ATOM 1775 O O . ARG A 1 237 ? -0.090 37.826 28.778 1.00 21.16 443 ARG A O 1
ATOM 1783 N N . GLN A 1 238 ? 1.851 38.517 29.709 1.00 22.55 444 GLN A N 1
ATOM 1784 C CA . GLN A 1 238 ? 2.197 39.462 28.641 1.00 24.04 444 GLN A CA 1
ATOM 1785 C C . GLN A 1 238 ? 2.560 38.755 27.340 1.00 22.64 444 GLN A C 1
ATOM 1786 O O . GLN A 1 238 ? 2.280 39.265 26.250 1.00 21.90 444 GLN A O 1
ATOM 1792 N N . ILE A 1 239 ? 3.200 37.590 27.459 1.00 21.62 445 ILE A N 1
ATOM 1793 C CA . ILE A 1 239 ? 3.528 36.761 26.301 1.00 21.47 445 ILE A CA 1
ATOM 1794 C C . ILE A 1 239 ? 2.243 36.266 25.631 1.00 20.64 445 ILE A C 1
ATOM 1795 O O . ILE A 1 239 ? 2.111 36.302 24.407 1.00 20.53 445 ILE A O 1
ATOM 1800 N N . VAL A 1 240 ? 1.294 35.810 26.441 1.00 19.98 446 VAL A N 1
ATOM 1801 C CA . VAL A 1 240 ? 0.000 35.369 25.928 1.00 20.07 446 VAL A CA 1
ATOM 1802 C C . VAL A 1 240 ? -0.713 36.538 25.240 1.00 20.05 446 VAL A C 1
ATOM 1803 O O . VAL A 1 240 ? -1.183 36.393 24.110 1.00 20.77 446 VAL A O 1
ATOM 1807 N N . THR A 1 241 ? -0.763 37.687 25.913 1.00 20.70 447 THR A N 1
ATOM 1808 C CA . THR A 1 241 ? -1.372 38.900 25.355 1.00 22.36 447 THR A CA 1
ATOM 1809 C C . THR A 1 241 ? -0.825 39.235 23.958 1.00 21.47 447 THR A C 1
ATOM 1810 O O . THR A 1 241 ? -1.589 39.435 23.012 1.00 20.35 447 THR A O 1
ATOM 1814 N N . GLU A 1 242 ? 0.497 39.266 23.848 1.00 21.70 448 GLU A N 1
ATOM 1815 C CA . GLU A 1 242 ? 1.188 39.522 22.583 1.00 23.13 448 GLU A CA 1
ATOM 1816 C C . GLU A 1 242 ? 0.861 38.497 21.500 1.00 22.09 448 GLU A C 1
ATOM 1817 O O . GLU A 1 242 ? 0.643 38.857 20.343 1.00 21.27 448 GLU A O 1
ATOM 1823 N N . HIS A 1 243 ? 0.854 37.221 21.877 1.00 20.42 449 HIS A N 1
ATOM 1824 C CA . HIS A 1 243 ? 0.470 36.146 20.961 1.00 19.32 449 HIS A CA 1
ATOM 1825 C C . HIS A 1 243 ? -0.968 36.292 20.446 1.00 19.00 449 HIS A C 1
ATOM 1826 O O . HIS A 1 243 ? -1.226 36.127 19.254 1.00 19.16 449 HIS A O 1
ATOM 1833 N N . VAL A 1 244 ? -1.895 36.585 21.353 1.00 18.95 450 VAL A N 1
ATOM 1834 C CA . VAL A 1 244 ? -3.301 36.811 20.997 1.00 20.27 450 VAL A CA 1
ATOM 1835 C C . VAL A 1 244 ? -3.449 37.959 19.973 1.00 20.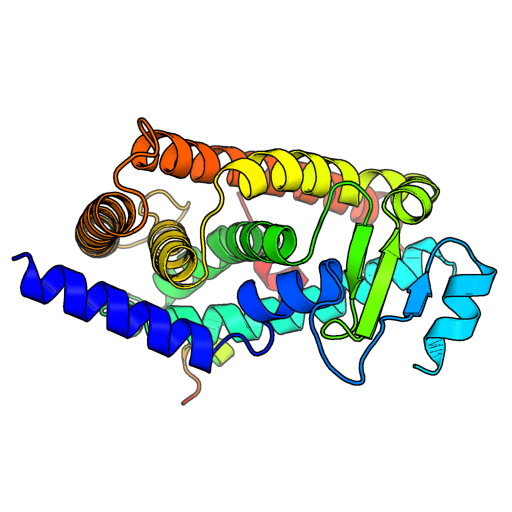31 450 VAL A C 1
ATOM 1836 O O . VAL A 1 244 ? -4.201 37.841 18.997 1.00 19.71 450 VAL A O 1
ATOM 1840 N N . GLN A 1 245 ? -2.729 39.057 20.196 1.00 21.34 451 GLN A N 1
ATOM 1841 C CA . GLN A 1 245 ? -2.742 40.188 19.260 1.00 23.88 451 GLN A CA 1
ATOM 1842 C C . GLN A 1 245 ? -2.309 39.738 17.861 1.00 23.37 451 GLN A C 1
ATOM 1843 O O . GLN A 1 245 ? -2.961 40.068 16.873 1.00 22.72 451 GLN A O 1
ATOM 1849 N N . LEU A 1 246 ? -1.230 38.961 17.792 1.00 23.44 452 LEU A N 1
ATOM 1850 C CA . LEU A 1 246 ? -0.753 38.388 16.534 1.00 24.12 452 LEU A CA 1
ATOM 1851 C C . LEU A 1 246 ? -1.820 37.502 15.877 1.00 23.91 452 LEU A C 1
ATOM 1852 O O . LEU A 1 246 ? -2.028 37.557 14.657 1.00 23.29 452 LEU A O 1
ATOM 1857 N N . LEU A 1 247 ? -2.489 36.683 16.685 1.00 22.61 453 LEU A N 1
ATOM 1858 C CA . LEU A 1 247 ? -3.543 35.820 16.165 1.00 22.24 453 LEU A CA 1
ATOM 1859 C C . LEU A 1 247 ? -4.724 36.597 15.565 1.00 22.56 453 LEU A C 1
ATOM 1860 O O . LEU A 1 247 ? -5.302 36.156 14.572 1.00 20.81 453 LEU A O 1
ATOM 1865 N N . GLN A 1 248 ? -5.071 37.737 16.172 1.00 23.72 454 GLN A N 1
ATOM 1866 C CA . GLN A 1 248 ? -6.130 38.617 15.648 1.00 25.54 454 GLN A CA 1
ATOM 1867 C C . GLN A 1 248 ? -5.728 39.254 14.323 1.00 25.26 454 GLN A C 1
ATOM 1868 O O . GLN A 1 248 ? -6.575 39.430 13.444 1.00 24.89 454 GLN A O 1
ATOM 1874 N N . VAL A 1 249 ? -4.448 39.614 14.190 1.00 24.60 455 VAL A N 1
ATOM 1875 C CA . VAL A 1 249 ? -3.919 40.095 12.908 1.00 25.01 455 VAL A CA 1
ATOM 1876 C C . VAL A 1 249 ? -4.128 39.023 11.823 1.00 24.97 455 VAL A C 1
ATOM 1877 O O . VAL A 1 249 ? -4.674 39.306 10.748 1.00 23.40 455 VAL A O 1
ATOM 1881 N N . ILE A 1 250 ? -3.722 37.793 12.129 1.00 24.83 456 ILE A N 1
ATOM 1882 C CA . ILE A 1 250 ? -3.838 36.682 11.181 1.00 26.09 456 ILE A CA 1
ATOM 1883 C C . ILE A 1 250 ? -5.299 36.410 10.802 1.00 26.62 456 ILE A C 1
ATOM 1884 O O . ILE A 1 250 ? -5.604 36.217 9.628 1.00 26.90 456 ILE A O 1
ATOM 1889 N N . LYS A 1 251 ? -6.194 36.412 11.788 1.00 27.93 457 LYS A N 1
ATOM 1890 C CA . LYS A 1 251 ? -7.621 36.219 11.534 1.00 30.05 457 LYS A CA 1
ATOM 1891 C C . LYS A 1 251 ? -8.183 37.302 10.600 1.00 30.31 457 LYS A C 1
ATOM 1892 O O . LYS A 1 251 ? -8.917 36.988 9.661 1.00 29.69 457 LYS A O 1
ATOM 1898 N N . LYS A 1 252 ? -7.810 38.557 10.849 1.00 31.25 458 LYS A N 1
ATOM 1899 C CA . LYS A 1 252 ? -8.293 39.693 10.053 1.00 32.02 458 LYS A CA 1
ATOM 1900 C C . LYS A 1 252 ? -7.759 39.722 8.617 1.00 32.71 458 LYS A C 1
ATOM 1901 O O . LYS A 1 252 ? -8.495 40.067 7.698 1.00 32.49 458 LYS A O 1
ATOM 1907 N N . THR A 1 253 ? -6.488 39.360 8.429 1.00 34.02 459 THR A N 1
ATOM 1908 C CA . THR A 1 253 ? -5.792 39.608 7.154 1.00 35.88 459 THR A CA 1
ATOM 1909 C C . THR A 1 253 ? -5.346 38.360 6.371 1.00 37.87 459 THR A C 1
ATOM 1910 O O . THR A 1 253 ? -4.934 38.462 5.212 1.00 37.75 459 THR A O 1
ATOM 1914 N N . GLU A 1 254 ? -5.418 37.200 7.013 1.00 39.86 460 GLU A N 1
ATOM 1915 C CA . GLU A 1 254 ? -5.095 35.919 6.394 1.00 42.96 460 GLU A CA 1
ATOM 1916 C C . GLU A 1 254 ? -6.384 35.074 6.378 1.00 44.92 460 GLU A C 1
ATOM 1917 O O . GLU A 1 254 ? -6.421 33.952 6.894 1.00 45.64 460 GLU A O 1
ATOM 1923 N N . THR A 1 255 ? -7.431 35.637 5.772 1.00 47.48 461 THR A N 1
ATOM 1924 C CA . THR A 1 255 ? -8.820 35.152 5.889 1.00 49.93 461 THR A CA 1
ATOM 1925 C C . THR A 1 255 ? -9.101 33.720 5.413 1.00 50.93 461 THR A C 1
ATOM 1926 O O . THR A 1 255 ? -10.162 33.161 5.726 1.00 51.73 461 THR A O 1
ATOM 1930 N N . ASP A 1 256 ? -8.170 33.132 4.662 1.00 51.52 462 ASP A N 1
ATOM 1931 C CA . ASP A 1 256 ? -8.327 31.753 4.199 1.00 52.07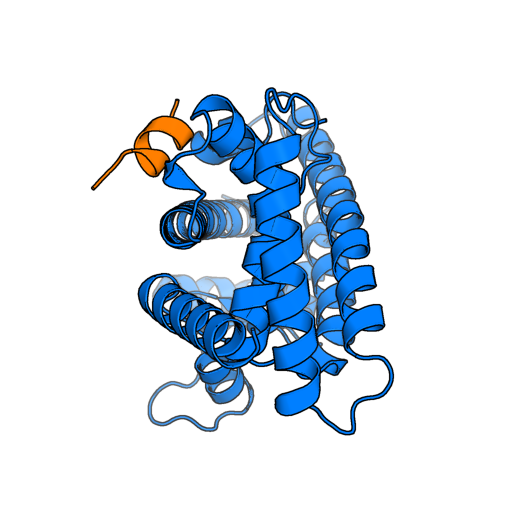 462 ASP A CA 1
ATOM 1932 C C . ASP A 1 256 ? -8.163 30.734 5.335 1.00 51.86 462 ASP A C 1
ATOM 1933 O O . ASP A 1 256 ? -8.670 29.610 5.253 1.00 51.85 462 ASP A O 1
ATOM 1938 N N . MET A 1 257 ? -7.460 31.153 6.389 1.00 51.40 463 MET A N 1
ATOM 1939 C CA . MET A 1 257 ? -7.077 30.284 7.500 1.00 50.42 463 MET A CA 1
ATOM 1940 C C . MET A 1 257 ? -8.020 30.379 8.687 1.00 48.92 463 MET A C 1
ATOM 1941 O O . MET A 1 257 ? -8.758 31.357 8.841 1.00 49.50 463 MET A O 1
ATOM 1946 N N . SER A 1 258 ? -7.967 29.344 9.524 1.00 46.14 464 SER A N 1
ATOM 1947 C CA . SER A 1 258 ? -8.673 29.296 10.797 1.00 43.16 464 SER A CA 1
ATOM 1948 C C . SER A 1 258 ? -7.902 28.389 11.756 1.00 40.42 464 SER A C 1
ATOM 1949 O O . SER A 1 258 ? -7.162 27.496 11.332 1.00 40.28 464 SER A O 1
ATOM 1952 N N . LEU A 1 259 ? -8.064 28.641 13.048 1.00 37.59 465 LEU A N 1
ATOM 1953 C CA . LEU A 1 259 ? -7.403 27.845 14.071 1.00 34.90 465 LEU A CA 1
ATOM 1954 C C . LEU A 1 259 ? -8.101 26.495 14.253 1.00 32.61 465 LEU A C 1
ATOM 1955 O O . LEU A 1 259 ? -9.289 26.365 13.955 1.00 31.74 465 LEU A O 1
ATOM 1960 N N . HIS A 1 260 ? -7.351 25.496 14.722 1.00 30.09 466 HIS A N 1
ATOM 1961 C CA . HIS A 1 260 ? -7.919 24.224 15.193 1.00 28.05 466 HIS A CA 1
ATOM 1962 C C . HIS A 1 260 ? -9.120 24.517 16.106 1.00 26.37 466 HIS A C 1
ATOM 1963 O O . HIS A 1 260 ? -9.064 25.456 16.901 1.00 25.28 466 HIS A O 1
ATOM 1970 N N . PRO A 1 261 ? -10.203 23.744 15.983 1.00 25.62 467 PRO A N 1
ATOM 1971 C CA . PRO A 1 261 ? -11.400 23.949 16.816 1.00 25.16 467 PRO A CA 1
ATOM 1972 C C . PRO A 1 261 ? -11.163 24.008 18.338 1.00 23.77 467 PRO A C 1
ATOM 1973 O O . PRO A 1 261 ? -11.810 24.813 19.008 1.00 23.09 467 PRO A O 1
ATOM 1977 N N . LEU A 1 262 ? -10.259 23.186 18.871 1.00 23.50 468 LEU A N 1
ATOM 1978 C CA . LEU A 1 262 ? -9.931 23.239 20.301 1.00 22.71 468 LEU A CA 1
ATOM 1979 C C . LEU A 1 262 ? -9.313 24.592 20.651 1.00 22.39 468 LEU A C 1
ATOM 1980 O O . LEU A 1 262 ? -9.626 25.184 21.685 1.00 21.80 468 LEU A O 1
ATOM 1985 N N . LEU A 1 263 ? -8.446 25.083 19.771 1.00 21.92 469 LEU A N 1
ATOM 1986 C CA . LEU A 1 263 ? -7.802 26.374 19.988 1.00 22.37 469 LEU A CA 1
ATOM 1987 C C . LEU A 1 263 ? -8.800 27.526 19.857 1.00 22.28 469 LEU A C 1
ATOM 1988 O O . LEU A 1 263 ? -8.729 28.471 20.624 1.00 22.17 469 LEU A O 1
ATOM 1993 N N . GLN A 1 264 ? -9.736 27.418 18.908 1.00 23.73 470 GLN A N 1
ATOM 1994 C CA . GLN A 1 264 ? -10.827 28.396 18.742 1.00 25.59 470 GLN A CA 1
ATOM 1995 C C . GLN A 1 264 ? -11.615 28.546 20.043 1.00 24.81 470 GLN A C 1
ATOM 1996 O O . GLN A 1 264 ? -11.911 29.660 20.471 1.00 25.59 470 GLN A O 1
ATOM 2002 N N . GLU A 1 265 ? -11.922 27.409 20.666 1.00 24.50 471 GLU A N 1
ATOM 2003 C CA . GLU A 1 265 ? -12.643 27.341 21.936 1.00 24.87 471 GLU A CA 1
ATOM 2004 C C . GLU A 1 265 ? -11.907 28.071 23.062 1.00 23.73 471 GLU A C 1
ATOM 2005 O O . GLU A 1 265 ? -12.507 28.883 23.771 1.00 23.70 471 GLU A O 1
ATOM 2011 N N . ILE A 1 266 ? -10.612 27.790 23.211 1.00 22.75 472 ILE A N 1
ATOM 2012 C CA . ILE A 1 266 ? -9.784 28.467 24.213 1.00 22.99 472 ILE A CA 1
ATOM 2013 C C . ILE A 1 266 ? -9.740 29.982 23.973 1.00 22.77 472 ILE A C 1
ATOM 2014 O O . ILE A 1 266 ? -9.923 30.757 24.895 1.00 23.66 472 ILE A O 1
ATOM 2019 N N . TYR A 1 267 ? -9.503 30.391 22.732 1.00 24.53 473 TYR A N 1
ATOM 2020 C CA . TYR A 1 267 ? -9.312 31.809 22.416 1.00 25.75 473 TYR A CA 1
ATOM 2021 C C . TYR A 1 267 ? -10.612 32.628 22.366 1.00 27.39 473 TYR A C 1
ATOM 2022 O O . TYR A 1 267 ? -10.578 33.851 22.520 1.00 27.47 473 TYR A O 1
ATOM 2031 N N . LYS A 1 268 ? -11.745 31.958 22.161 1.00 29.94 474 LYS A N 1
ATOM 2032 C CA . LYS A 1 268 ? -13.041 32.640 22.123 1.00 32.59 474 LYS A CA 1
ATOM 2033 C C . LYS A 1 268 ? -13.291 33.341 23.451 1.00 33.86 474 LYS A C 1
ATOM 2034 O O . LYS A 1 268 ? -13.209 32.716 24.504 1.00 33.64 474 LYS A O 1
ATOM 2040 N N . ASP A 1 269 ? -13.560 34.644 23.385 1.00 35.93 475 ASP A N 1
ATOM 2041 C CA . ASP A 1 269 ? -13.889 35.467 24.561 1.00 38.41 475 ASP A CA 1
ATOM 2042 C C . ASP A 1 269 ? -12.811 35.469 25.652 1.00 39.73 475 ASP A C 1
ATOM 2043 O O . ASP A 1 269 ? -13.102 35.728 26.826 1.00 40.78 475 ASP A O 1
ATOM 2048 N N . LEU A 1 270 ? -11.571 35.175 25.262 1.00 40.58 476 LEU A N 1
ATOM 2049 C CA . LEU A 1 270 ? -10.441 35.257 26.176 1.00 41.74 476 LEU A CA 1
ATOM 2050 C C . LEU A 1 270 ? -10.152 36.737 26.425 1.00 42.73 476 LEU A C 1
ATOM 2051 O O . LEU A 1 270 ? -9.826 37.471 25.492 1.00 43.53 476 LEU A O 1
ATOM 2056 N N . TYR A 1 271 ? -10.305 37.164 27.681 1.00 43.70 477 TYR A N 1
ATOM 2057 C CA . TYR A 1 271 ? -10.236 38.581 28.082 1.00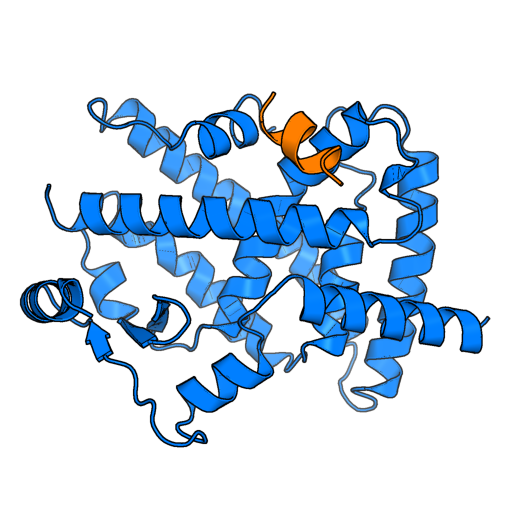 44.42 477 TYR A CA 1
ATOM 2058 C C . TYR A 1 271 ? -11.265 39.441 27.332 1.00 45.08 477 TYR A C 1
ATOM 2059 O O . TYR A 1 271 ? -11.008 40.562 26.881 1.00 45.30 477 TYR A O 1
ATOM 2069 N N . HIS B 2 4 ? -17.016 23.187 25.392 1.00 35.53 631 HIS B N 1
ATOM 2070 C CA . HIS B 2 4 ? -17.510 21.957 24.713 1.00 34.59 631 HIS B CA 1
ATOM 2071 C C . HIS B 2 4 ? -16.420 20.866 24.699 1.00 32.60 631 HIS B C 1
ATOM 2072 O O . HIS B 2 4 ? -16.573 19.802 25.317 1.00 31.10 631 HIS B O 1
ATOM 2079 N N . LYS B 2 5 ? -15.311 21.146 24.022 1.00 29.79 632 LYS B N 1
ATOM 2080 C CA . LYS B 2 5 ? -14.180 20.218 23.973 1.00 27.95 632 LYS B CA 1
ATOM 2081 C C . LYS B 2 5 ? -13.408 20.172 25.293 1.00 25.89 632 LYS B C 1
ATOM 2082 O O . LYS B 2 5 ? -12.914 19.113 25.686 1.00 25.56 632 LYS B O 1
ATOM 2088 N N . LEU B 2 6 ? -13.308 21.316 25.966 1.00 24.09 633 LEU B N 1
ATOM 2089 C CA . LEU B 2 6 ? -12.632 21.400 27.258 1.00 23.25 633 LEU B CA 1
ATOM 2090 C C . LEU B 2 6 ? -13.371 20.605 28.337 1.00 22.25 633 LEU B C 1
ATOM 2091 O O . LEU B 2 6 ? -12.741 19.887 29.120 1.00 20.67 633 LEU B O 1
ATOM 2096 N N . VAL B 2 7 ? -14.701 20.717 28.355 1.00 21.10 634 VAL B N 1
ATOM 2097 C CA . VAL B 2 7 ? -15.535 19.924 29.262 1.00 21.75 634 VAL B CA 1
ATOM 2098 C C . VAL B 2 7 ? -15.327 18.419 29.073 1.00 21.80 634 VAL B C 1
ATOM 2099 O O . VAL B 2 7 ? -15.225 17.681 30.061 1.00 21.77 634 VAL B O 1
ATOM 2103 N N . GLN B 2 8 ? -15.259 17.969 27.818 1.00 22.24 635 GLN B N 1
ATOM 2104 C CA . GLN B 2 8 ? -15.004 16.553 27.519 1.00 23.22 635 GLN B CA 1
ATOM 2105 C C . GLN B 2 8 ? -13.654 16.098 28.074 1.00 21.82 635 GLN B C 1
ATOM 2106 O O . GLN B 2 8 ? -13.566 15.045 28.718 1.00 21.33 635 GLN B O 1
ATOM 2112 N N . LEU B 2 9 ? -12.608 16.893 27.839 1.00 20.30 636 LEU B N 1
ATOM 2113 C CA . LEU B 2 9 ? -11.282 16.562 28.367 1.00 19.56 636 LEU B CA 1
ATOM 2114 C C . LEU B 2 9 ? -11.253 16.541 29.893 1.00 18.70 636 LEU B C 1
ATOM 2115 O O . LEU B 2 9 ? -10.602 15.675 30.486 1.00 18.13 636 LEU B O 1
ATOM 2120 N N . LEU B 2 10 ? -11.971 17.473 30.520 1.00 17.54 637 LEU B N 1
ATOM 2121 C CA . LEU B 2 10 ? -11.973 17.580 31.982 1.00 18.42 637 LEU B CA 1
ATOM 2122 C C . LEU B 2 10 ? -12.695 16.436 32.700 1.00 18.97 637 LEU B C 1
ATOM 2123 O O . LEU B 2 10 ? -12.422 16.168 33.877 1.00 18.84 637 LEU B O 1
ATOM 2128 N N . THR B 2 11 ? -13.631 15.789 32.009 1.00 19.76 638 THR B N 1
ATOM 2129 C CA . THR B 2 11 ? -14.484 14.774 32.642 1.00 21.66 638 THR B CA 1
ATOM 2130 C C . THR B 2 11 ? -14.199 13.336 32.204 1.00 22.72 638 THR B C 1
ATOM 2131 O O . THR B 2 11 ? -14.806 12.398 32.732 1.00 21.78 638 THR B O 1
ATOM 2135 N N . THR B 2 12 ? -13.284 13.168 31.247 1.00 23.64 639 THR B N 1
ATOM 2136 C CA . THR B 2 12 ? -12.825 11.844 30.828 1.00 26.05 639 THR B CA 1
ATOM 2137 C C . THR B 2 12 ? -12.105 11.133 31.972 1.00 26.13 639 THR B C 1
ATOM 2138 O O . THR B 2 12 ? -11.368 11.766 32.735 1.00 25.78 639 THR B O 1
ATOM 2142 N N . THR B 2 13 ? -12.325 9.822 32.089 1.00 27.49 640 THR B N 1
ATOM 2143 C CA . THR B 2 13 ? -11.633 9.001 33.094 1.00 29.09 640 THR B CA 1
ATOM 2144 C C . THR B 2 13 ? -10.818 7.870 32.474 1.00 30.33 640 THR B C 1
ATOM 2145 O O . THR B 2 13 ? -10.122 7.126 33.166 1.00 31.39 640 THR B O 1
#

Sequence (268 aa):
ESADLRALAKHLYDSYIKSFPLTKAKARAILTGKTTDKSPFVIYDMNSLMMGEDKKEVAIRIFQGCQFRSVEAVQEITEYAKSIPGFVNLDLNDQVTLLKYGVHEIIYTMLASLMNKDGVLISEGQGFMTREFLKSLRKPFGDFMEPKFEFAVKFNALELDDSDLAIFIAVIILSGDRPGLLNVKPIEDIQDNLLQALELQLKLNHPESSQLFAKLLQKMTDLRQIVTEHVQLLQVIKKTETDMSLHPLLQEIYKDLYHKLVQLLTTT